Protein AF-A0A4S8LAH5-F1 (afdb_monomer_lite)

Foldseek 3Di:
DDPDPPPPCQPLNVQFPFDDAFVQLQVLLCCQAVVLPVCQQWPWDFPPPDPDDDTDIWIWGARGPRCVVVVDDRIDTHDVVLLVLVQVLQCLQLVHDDDPPPDPPPPDVPPPDPDDDPPPDRRDHRPAGDLQRQEAEDEDAPPPCLSVSLVVVVSVCSSVQFWEWEEDDPFWIWIDHPNGITIGGDDPPRPPLDASSDDQRYEYEEEADPVRQEDPLSVLPYSHHYYYYHYPDPSNCVSVVSSNPPPPDPDDDDD

Secondary structure (DSSP, 8-state):
-PPP------HHHHHS-PBPPPHHHHHHHIIIIIS--HHHHEEEEE-TT-SSS-PPEEEEEEPPTT-GGGT--SEEEE-HHHHHHHHHHHHHHTT-------------TT---SS-----SPPPP-SS--TTS-EEEEE--TTSSHHHHHHHHHHHHHHTT--EEEESSTTEEEEEETTEEEEEE--TT-S--S-----TT-EEEEE-BTTB-S--GGGTT--SEEEEEE-S-GGGTTHHHHHT-------PPP-

Structure (mmCIF, N/CA/C/O backbone):
data_AF-A0A4S8LAH5-F1
#
_entry.id   AF-A0A4S8LAH5-F1
#
loop_
_atom_site.group_PDB
_atom_site.id
_atom_site.type_symbol
_atom_site.label_atom_id
_atom_site.label_alt_id
_atom_site.label_comp_id
_atom_site.label_asym_id
_atom_site.label_entity_id
_atom_site.label_seq_id
_atom_site.pdbx_PDB_ins_code
_atom_site.Cartn_x
_atom_site.Cartn_y
_atom_site.Cartn_z
_atom_site.occupancy
_atom_site.B_iso_or_equiv
_atom_site.auth_seq_id
_atom_site.auth_comp_id
_atom_site.auth_asym_id
_atom_site.auth_atom_id
_atom_site.pdbx_PDB_model_num
ATOM 1 N N . MET A 1 1 ? -27.864 18.897 10.639 1.00 32.03 1 MET A N 1
ATOM 2 C CA . MET A 1 1 ? -27.927 17.766 11.587 1.00 32.03 1 MET A CA 1
ATOM 3 C C . MET A 1 1 ? -26.789 16.831 11.232 1.00 32.03 1 MET A C 1
ATOM 5 O O . MET A 1 1 ? -26.867 16.177 10.203 1.00 32.03 1 MET A O 1
ATOM 9 N N . HIS A 1 2 ? -25.701 16.864 12.001 1.00 24.75 2 HIS A N 1
ATOM 10 C CA . HIS A 1 2 ? -24.604 15.915 11.827 1.00 24.75 2 HIS A CA 1
ATOM 11 C C . HIS A 1 2 ? -25.095 14.534 12.274 1.00 24.75 2 HIS A C 1
ATOM 13 O O . HIS A 1 2 ? -25.612 14.438 13.392 1.00 24.75 2 HIS A O 1
ATOM 19 N N . PRO A 1 3 ? -24.993 13.485 11.443 1.00 31.41 3 PRO A N 1
ATOM 20 C CA . PRO A 1 3 ? -25.215 12.139 11.937 1.00 31.41 3 PRO A CA 1
ATOM 21 C C . PRO A 1 3 ? -24.199 11.870 13.053 1.00 31.41 3 PRO A C 1
ATOM 23 O O . PRO A 1 3 ? -23.009 12.152 12.911 1.00 31.41 3 PRO A O 1
ATOM 26 N N . SER A 1 4 ? -24.707 11.390 14.189 1.00 32.78 4 SER A N 1
ATOM 27 C CA . SER A 1 4 ? -23.904 10.884 15.302 1.00 32.78 4 SER A CA 1
ATOM 28 C C . SER A 1 4 ? -22.865 9.898 14.757 1.00 32.78 4 SER A C 1
ATOM 30 O O . SER A 1 4 ? -23.251 9.048 13.947 1.00 32.78 4 SER A O 1
ATOM 32 N N . PRO A 1 5 ? -21.580 9.979 15.155 1.00 36.44 5 PRO A N 1
ATOM 33 C CA . PRO A 1 5 ? -20.580 9.027 14.717 1.00 36.44 5 PRO A CA 1
ATOM 34 C C . PRO A 1 5 ? -20.918 7.701 15.389 1.00 36.44 5 PRO A C 1
ATOM 36 O O . PRO A 1 5 ? -20.521 7.426 16.521 1.00 36.44 5 PRO A O 1
ATOM 39 N N . ALA A 1 6 ? -21.692 6.866 14.701 1.00 38.03 6 ALA A N 1
ATOM 40 C CA . ALA A 1 6 ? -21.618 5.440 14.918 1.00 38.03 6 ALA A CA 1
ATOM 41 C C . ALA A 1 6 ? -20.167 5.084 14.601 1.00 38.03 6 ALA A C 1
ATOM 43 O O . ALA A 1 6 ? -19.792 4.976 13.439 1.00 38.03 6 ALA A O 1
ATOM 44 N N . VAL A 1 7 ? -19.334 5.059 15.645 1.00 45.44 7 VAL A N 1
ATOM 45 C CA . VAL A 1 7 ? -17.928 4.690 15.570 1.00 45.44 7 VAL A CA 1
ATOM 46 C C . VAL A 1 7 ? -17.923 3.283 15.005 1.00 45.44 7 VAL A C 1
ATOM 48 O O . VAL A 1 7 ? -18.167 2.313 15.728 1.00 45.44 7 VAL A O 1
ATOM 51 N N . TYR A 1 8 ? -17.709 3.182 13.699 1.00 42.94 8 TYR A N 1
ATOM 52 C CA . TYR A 1 8 ? -17.277 1.949 13.090 1.00 42.94 8 TYR A CA 1
ATOM 53 C C . TYR A 1 8 ? -15.989 1.618 13.846 1.00 42.94 8 TYR A C 1
ATOM 55 O O . TYR A 1 8 ? -15.026 2.372 13.856 1.00 42.94 8 TYR A O 1
ATOM 63 N N . ARG A 1 9 ? -16.068 0.631 14.740 1.00 62.91 9 ARG A N 1
ATOM 64 C CA . ARG A 1 9 ? -14.894 0.126 15.444 1.00 62.91 9 ARG A CA 1
ATOM 65 C C . ARG A 1 9 ? -14.472 -1.061 14.631 1.00 62.91 9 ARG A C 1
ATOM 67 O O . ARG A 1 9 ? -14.965 -2.163 14.907 1.00 62.91 9 ARG A O 1
ATOM 74 N N . HIS A 1 10 ? -13.646 -0.807 13.625 1.00 65.81 10 HIS A N 1
ATOM 75 C CA . HIS A 1 10 ? -12.935 -1.838 12.901 1.00 65.81 10 HIS A CA 1
ATOM 76 C C . HIS A 1 10 ? -12.488 -2.950 13.871 1.00 65.81 10 HIS A C 1
ATOM 78 O O . HIS A 1 10 ? -11.926 -2.620 14.921 1.00 65.81 10 HIS A O 1
ATOM 84 N N . PRO A 1 11 ? -12.738 -4.242 13.587 1.00 67.38 11 PRO A N 1
ATOM 85 C CA . PRO A 1 11 ? -12.388 -5.335 14.495 1.00 67.38 11 PRO A CA 1
ATOM 86 C C . PRO A 1 11 ? -10.940 -5.265 15.009 1.00 67.38 11 PRO A C 1
ATOM 88 O O . PRO A 1 11 ? -10.740 -5.356 16.218 1.00 67.38 11 PRO A O 1
ATOM 91 N N . LEU A 1 12 ? -9.969 -4.954 14.134 1.00 70.06 12 LEU A N 1
ATOM 92 C CA . LEU A 1 12 ? -8.571 -4.679 14.523 1.00 70.06 12 LEU A CA 1
ATOM 93 C C . LEU A 1 12 ? -8.411 -3.599 15.598 1.00 70.06 12 LEU A C 1
ATOM 95 O O . LEU A 1 12 ? -7.636 -3.773 16.530 1.00 70.06 12 LEU A O 1
ATOM 99 N N . LEU A 1 13 ? -9.144 -2.489 15.502 1.00 72.00 13 LEU A N 1
ATOM 100 C CA . LEU A 1 13 ? -9.032 -1.366 16.442 1.00 72.00 13 LEU A CA 1
ATOM 101 C C . LEU A 1 13 ? -9.736 -1.643 17.780 1.00 72.00 13 LEU A C 1
ATOM 103 O O . LEU A 1 13 ? -9.660 -0.840 18.708 1.0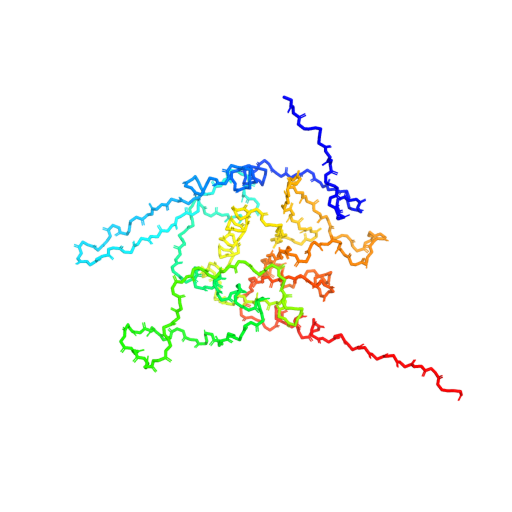0 72.00 13 LEU A O 1
ATOM 107 N N . ARG A 1 14 ? -10.456 -2.767 17.891 1.00 70.00 14 ARG A N 1
ATOM 108 C CA . ARG A 1 14 ? -10.977 -3.262 19.174 1.00 70.00 14 ARG A CA 1
ATOM 109 C C . ARG A 1 14 ? -9.942 -4.089 19.919 1.00 70.00 14 ARG A C 1
ATOM 111 O O . ARG A 1 14 ? -10.000 -4.136 21.145 1.00 70.00 14 ARG A O 1
ATOM 118 N N . THR A 1 15 ? -9.066 -4.766 19.184 1.00 65.06 15 THR A N 1
ATOM 119 C CA . THR A 1 15 ? -8.112 -5.735 19.725 1.00 65.06 15 THR A CA 1
ATOM 120 C C . THR A 1 15 ? -6.737 -5.123 19.927 1.00 65.06 15 THR A C 1
ATOM 122 O O . THR A 1 15 ? -6.104 -5.403 20.938 1.00 65.06 15 THR A O 1
ATOM 125 N N . VAL A 1 16 ? -6.304 -4.241 19.025 1.00 66.75 16 VAL A N 1
ATOM 126 C CA . VAL A 1 16 ? -4.993 -3.596 19.099 1.00 66.75 16 VAL A CA 1
ATOM 127 C C . VAL A 1 16 ? -5.145 -2.135 19.495 1.00 66.75 16 VAL A C 1
ATOM 129 O O . VAL A 1 16 ? -6.020 -1.430 18.990 1.00 66.75 16 VAL A O 1
ATOM 132 N N . LYS A 1 17 ? -4.288 -1.668 20.410 1.00 69.62 17 LYS A N 1
ATOM 133 C CA . LYS A 1 17 ? -4.179 -0.243 20.740 1.00 69.62 17 LYS A CA 1
ATOM 134 C C . LYS A 1 17 ? -3.305 0.432 19.682 1.00 69.62 17 LYS A C 1
ATOM 136 O O . LYS A 1 17 ? -2.105 0.173 19.670 1.00 69.62 17 LYS A O 1
ATOM 141 N N . PRO A 1 18 ? -3.869 1.279 18.810 1.00 69.31 18 PRO A N 1
ATOM 142 C CA . PRO A 1 18 ? -3.078 1.924 17.780 1.00 69.31 18 PRO A CA 1
ATOM 143 C C . PRO A 1 18 ? -2.178 3.012 18.373 1.00 69.31 18 PRO A C 1
ATOM 145 O O . PRO A 1 18 ? -2.571 3.724 19.302 1.00 69.31 18 PRO A O 1
ATOM 148 N N . GLU A 1 19 ? -0.988 3.170 17.803 1.00 77.06 19 GLU A N 1
ATOM 149 C CA . GLU A 1 19 ? -0.095 4.287 18.116 1.00 77.06 19 GLU A CA 1
ATOM 150 C C . GLU A 1 19 ? -0.421 5.526 17.272 1.00 77.06 19 GLU A C 1
ATOM 152 O O . GLU A 1 19 ? -1.026 5.441 16.198 1.00 77.06 19 GLU A O 1
ATOM 157 N N . THR A 1 20 ? 0.019 6.695 17.746 1.00 74.94 20 THR A N 1
ATOM 158 C CA . THR A 1 20 ? -0.064 7.946 16.986 1.00 74.94 20 THR A CA 1
ATOM 159 C C . THR A 1 20 ? 0.825 7.881 15.752 1.00 74.94 20 THR A C 1
ATOM 161 O O . THR A 1 20 ? 2.012 7.566 15.847 1.00 74.94 20 THR A O 1
ATOM 164 N N . VAL A 1 21 ? 0.264 8.230 14.600 1.00 82.44 21 VAL A N 1
ATOM 165 C CA . VAL A 1 21 ? 0.988 8.258 13.328 1.00 82.44 21 VAL A CA 1
ATOM 166 C C . VAL A 1 21 ? 1.676 9.602 13.099 1.00 82.44 21 VAL A C 1
ATOM 168 O O . VAL A 1 21 ? 1.371 10.597 13.761 1.00 82.44 21 VAL A O 1
ATOM 171 N N . THR A 1 22 ? 2.616 9.645 12.154 1.00 83.38 22 THR A N 1
ATOM 172 C CA . THR A 1 22 ? 3.267 10.904 11.779 1.00 83.38 22 THR A CA 1
ATOM 173 C C . THR A 1 22 ? 2.271 11.839 11.076 1.00 83.38 22 THR A C 1
ATOM 175 O O . THR A 1 22 ? 1.340 11.367 10.412 1.00 83.38 22 THR A O 1
ATOM 178 N N . PRO A 1 23 ? 2.471 13.169 11.147 1.00 83.94 23 PRO A N 1
ATOM 179 C CA . PRO A 1 23 ? 1.619 14.127 10.443 1.00 83.94 23 PRO A CA 1
ATOM 180 C C . PRO A 1 23 ? 1.495 13.880 8.932 1.00 83.94 23 PRO A C 1
ATOM 182 O O . PRO A 1 23 ? 0.454 14.184 8.360 1.00 83.94 23 PRO A O 1
ATOM 185 N N . GLY A 1 24 ? 2.506 13.300 8.276 1.00 83.88 24 GLY A N 1
ATOM 186 C CA . GLY A 1 24 ? 2.427 13.024 6.835 1.00 83.88 24 GLY A CA 1
ATOM 187 C C . GLY A 1 24 ? 1.573 11.841 6.463 1.00 83.88 24 GLY A C 1
ATOM 188 O O . GLY A 1 24 ? 0.855 11.911 5.473 1.00 83.88 24 GLY A O 1
ATOM 189 N N . LEU A 1 25 ? 1.583 10.782 7.271 1.00 86.69 25 LEU A N 1
ATOM 190 C CA . LEU A 1 25 ? 0.680 9.651 7.057 1.00 86.69 25 LEU A CA 1
ATOM 191 C C . LEU A 1 25 ? -0.781 10.089 7.245 1.00 86.69 25 LEU A C 1
ATOM 193 O O . LEU A 1 25 ? -1.654 9.656 6.491 1.00 86.69 25 LEU A O 1
ATOM 197 N N . GLN A 1 26 ? -1.028 11.004 8.193 1.00 88.56 26 GLN A N 1
ATOM 198 C CA . GLN A 1 26 ? -2.329 11.653 8.370 1.00 88.56 26 GLN A CA 1
ATOM 199 C C . GLN A 1 26 ? -2.685 12.555 7.182 1.00 88.56 26 GLN A C 1
ATOM 201 O O . GLN A 1 26 ? -3.787 12.464 6.654 1.00 88.56 26 GLN A O 1
ATOM 206 N N . ARG A 1 27 ? -1.749 13.376 6.698 1.00 87.69 27 ARG A N 1
ATOM 207 C CA . ARG A 1 27 ? -1.974 14.230 5.523 1.00 87.69 27 ARG A CA 1
ATOM 208 C C . ARG A 1 27 ? -2.273 13.418 4.263 1.00 87.69 27 ARG A C 1
ATOM 210 O O . ARG A 1 27 ? -3.143 13.804 3.488 1.00 87.69 27 ARG A O 1
ATOM 217 N N . LEU A 1 28 ? -1.574 12.301 4.059 1.00 88.75 28 LEU A N 1
ATOM 218 C CA . LEU A 1 28 ? -1.852 11.373 2.965 1.00 88.75 28 LEU A CA 1
ATOM 219 C C . LEU A 1 28 ? -3.270 10.805 3.081 1.00 88.75 28 LEU A C 1
ATOM 221 O O . LEU A 1 28 ? -3.986 10.752 2.086 1.00 88.75 28 LEU A O 1
ATOM 225 N N . TYR A 1 29 ? -3.690 10.422 4.288 1.00 91.44 29 TYR A N 1
ATOM 226 C CA . TYR A 1 29 ? -5.057 9.974 4.534 1.00 91.44 29 TYR A CA 1
ATOM 227 C C . TYR A 1 29 ? -6.092 11.055 4.197 1.00 91.44 29 TYR A C 1
ATOM 229 O O . TYR A 1 29 ? -7.060 10.776 3.491 1.00 91.44 29 TYR A O 1
ATOM 237 N N . ASP A 1 30 ? -5.877 12.288 4.651 1.00 90.25 30 ASP A N 1
ATOM 238 C CA . ASP A 1 30 ? -6.806 13.388 4.401 1.00 90.25 30 ASP A CA 1
ATOM 239 C C . ASP A 1 30 ? -6.936 13.661 2.891 1.00 90.25 30 ASP A C 1
ATOM 241 O O . ASP A 1 30 ? -8.044 13.701 2.362 1.00 90.25 30 ASP A O 1
ATOM 245 N N . LEU A 1 31 ? -5.815 13.737 2.166 1.00 90.06 31 LEU A N 1
ATOM 246 C CA . LEU A 1 31 ? -5.813 13.996 0.722 1.00 90.06 31 LEU A CA 1
ATOM 247 C C . LEU A 1 31 ? -6.376 12.828 -0.102 1.00 90.06 31 LEU A C 1
ATOM 249 O O . LEU A 1 31 ? -7.188 13.038 -1.004 1.00 90.06 31 LEU A O 1
ATOM 253 N N . ALA A 1 32 ? -5.931 11.600 0.174 1.00 91.81 32 ALA A N 1
ATOM 254 C CA . ALA A 1 32 ? -6.257 10.443 -0.654 1.00 91.81 32 ALA A CA 1
ATOM 255 C C . ALA A 1 32 ? -7.601 9.822 -0.278 1.00 91.81 32 ALA A C 1
ATOM 257 O O . ALA A 1 32 ? -8.399 9.516 -1.155 1.00 91.81 32 ALA A O 1
ATOM 258 N N . TRP A 1 33 ? -7.884 9.662 1.014 1.00 92.62 33 TRP A N 1
ATOM 259 C CA . TRP A 1 33 ? -9.090 8.972 1.466 1.00 92.62 33 TRP A CA 1
ATOM 260 C C . TRP A 1 33 ? -10.276 9.915 1.658 1.00 92.62 33 TRP A C 1
ATOM 262 O O . TRP A 1 33 ? -11.377 9.622 1.182 1.00 92.62 33 TRP A O 1
ATOM 272 N N . LYS A 1 34 ? -10.085 11.015 2.404 1.00 91.62 34 LYS A N 1
ATOM 273 C CA . LYS A 1 34 ? -11.185 11.932 2.753 1.00 91.62 34 LYS A CA 1
ATOM 274 C C . LYS A 1 34 ? -11.549 12.834 1.581 1.00 91.62 34 LYS A C 1
ATOM 276 O O . LYS A 1 34 ? -12.711 12.849 1.180 1.00 91.62 34 LYS A O 1
ATOM 281 N N . ASP A 1 35 ? -10.565 13.526 1.019 1.00 92.19 35 ASP A N 1
ATOM 282 C CA . ASP A 1 35 ? -10.780 14.485 -0.066 1.00 92.19 35 ASP A CA 1
ATOM 283 C C . ASP A 1 35 ? -10.865 13.798 -1.435 1.00 92.19 35 ASP A C 1
ATOM 285 O O . ASP A 1 35 ? -11.500 14.323 -2.352 1.00 92.19 35 ASP A O 1
ATOM 289 N N . ARG A 1 36 ? -10.249 12.613 -1.571 1.00 92.06 36 ARG A N 1
ATOM 290 C CA . ARG A 1 36 ? -10.097 11.879 -2.840 1.00 92.06 36 ARG A CA 1
ATOM 291 C C . ARG A 1 36 ? -9.500 12.751 -3.947 1.00 92.06 36 ARG A C 1
ATOM 293 O O . ARG A 1 36 ? -9.867 12.644 -5.119 1.00 92.06 36 ARG A O 1
ATOM 300 N N . ASP A 1 37 ? -8.574 13.629 -3.569 1.00 88.19 37 ASP A N 1
ATOM 301 C CA . ASP A 1 37 ? -8.002 14.642 -4.450 1.00 88.19 37 ASP A CA 1
ATOM 302 C C . ASP A 1 37 ? -6.838 14.057 -5.256 1.00 88.19 37 ASP A C 1
ATOM 304 O O . ASP A 1 37 ? -5.656 14.233 -4.939 1.00 88.19 37 ASP A O 1
ATOM 308 N N . ARG A 1 38 ? -7.191 13.319 -6.315 1.00 90.06 38 ARG A N 1
ATOM 309 C CA . ARG A 1 38 ? -6.213 12.704 -7.217 1.00 90.06 38 ARG A CA 1
ATOM 310 C C . ARG A 1 38 ? -5.264 13.741 -7.817 1.00 90.06 38 ARG A C 1
ATOM 312 O O . ARG A 1 38 ? -4.083 13.454 -7.911 1.00 90.06 38 ARG A O 1
ATOM 319 N N . GLU A 1 39 ? -5.740 14.926 -8.187 1.00 86.75 39 GLU A N 1
ATOM 320 C CA . GLU A 1 39 ? -4.928 15.952 -8.867 1.00 86.75 39 GLU A CA 1
ATOM 321 C C . GLU A 1 39 ? -3.891 16.601 -7.936 1.00 86.75 39 GLU A C 1
ATOM 323 O O . GLU A 1 39 ? -2.835 17.057 -8.378 1.00 86.75 39 GLU A O 1
ATOM 328 N N . ARG A 1 40 ? -4.157 16.635 -6.624 1.00 85.31 40 ARG A N 1
ATOM 329 C CA . ARG A 1 40 ? -3.145 17.029 -5.631 1.00 85.31 40 ARG A CA 1
ATOM 330 C C . ARG A 1 40 ? -2.129 15.939 -5.338 1.00 85.31 40 ARG A C 1
ATOM 332 O O . ARG A 1 40 ? -1.038 16.260 -4.877 1.00 85.31 40 ARG A O 1
ATOM 339 N N . LEU A 1 41 ? -2.484 14.679 -5.556 1.00 85.88 41 LEU A N 1
ATOM 340 C CA . LEU A 1 41 ? -1.596 13.544 -5.313 1.00 85.88 41 LEU A CA 1
ATOM 341 C C . LEU A 1 41 ? -0.770 13.199 -6.548 1.00 85.88 41 LEU A C 1
ATOM 343 O O . LEU A 1 41 ? 0.400 12.865 -6.401 1.00 85.88 41 LEU A O 1
ATOM 347 N N . PHE A 1 42 ? -1.353 13.336 -7.737 1.00 86.81 42 PHE A N 1
ATOM 348 C CA . PHE A 1 42 ? -0.758 13.033 -9.028 1.00 86.81 42 PHE A CA 1
ATOM 349 C C . PHE A 1 42 ? -0.722 14.274 -9.912 1.00 86.81 42 PHE A C 1
ATOM 351 O O . PHE A 1 42 ? -1.762 14.838 -10.244 1.00 86.81 42 PHE A O 1
ATOM 358 N N . GLN A 1 43 ? 0.469 14.661 -10.364 1.00 84.00 43 GLN A N 1
ATOM 359 C CA . GLN A 1 43 ? 0.622 15.702 -11.378 1.00 84.00 43 GLN A CA 1
ATOM 360 C C . GLN A 1 43 ? 0.917 15.090 -12.736 1.00 84.00 43 GLN A C 1
ATOM 362 O O . GLN A 1 43 ? 1.771 14.221 -12.871 1.00 84.00 43 GLN A O 1
ATOM 367 N N . ARG A 1 44 ? 0.240 15.577 -13.771 1.00 81.62 44 ARG A N 1
ATOM 368 C CA . ARG A 1 44 ? 0.576 15.225 -15.151 1.00 81.62 44 ARG A CA 1
ATOM 369 C C . ARG A 1 44 ? 1.882 15.906 -15.545 1.00 81.62 44 ARG A C 1
ATOM 371 O O . ARG A 1 44 ? 1.962 17.133 -15.538 1.00 81.62 44 ARG A O 1
ATOM 378 N N . GLU A 1 45 ? 2.869 15.117 -15.944 1.00 76.38 45 GLU A N 1
ATOM 379 C CA . GLU A 1 45 ? 4.144 15.605 -16.459 1.00 76.38 45 GLU A CA 1
ATOM 380 C C . GLU A 1 45 ? 4.269 15.273 -17.950 1.00 76.38 45 GLU A C 1
ATOM 382 O O . GLU A 1 45 ? 4.074 14.134 -18.384 1.00 76.38 45 GLU A O 1
ATOM 387 N N . ALA A 1 46 ? 4.566 16.299 -18.750 1.00 70.19 46 ALA A N 1
ATOM 388 C CA . ALA A 1 46 ? 4.887 16.137 -20.160 1.00 70.19 46 ALA A CA 1
ATOM 389 C C . ALA A 1 46 ? 6.375 15.805 -20.301 1.00 70.19 46 ALA A C 1
ATOM 391 O O . ALA A 1 46 ? 7.230 16.521 -19.773 1.00 70.19 46 ALA A O 1
ATOM 392 N N . ALA A 1 47 ? 6.698 14.753 -21.053 1.00 64.31 47 ALA A N 1
ATOM 393 C CA . ALA A 1 47 ? 8.069 14.517 -21.476 1.00 64.31 47 ALA A CA 1
ATOM 394 C C . ALA A 1 47 ? 8.464 15.583 -22.512 1.00 64.31 47 ALA A C 1
ATOM 396 O O . ALA A 1 47 ? 8.185 15.447 -23.698 1.00 64.31 47 ALA A O 1
ATOM 397 N N . ASN A 1 48 ? 9.117 16.659 -22.067 1.00 59.19 48 ASN A N 1
ATOM 398 C CA . ASN A 1 48 ? 9.525 17.797 -22.908 1.00 59.19 48 ASN A CA 1
ATOM 399 C C . ASN A 1 48 ? 10.531 17.459 -24.032 1.00 59.19 48 ASN A C 1
ATOM 401 O O . ASN A 1 48 ? 10.963 18.361 -24.745 1.00 59.19 48 ASN A O 1
ATOM 405 N N . ASN A 1 49 ? 10.923 16.193 -24.199 1.00 55.78 49 ASN A N 1
ATOM 406 C CA . ASN A 1 49 ? 12.049 15.808 -25.045 1.00 55.78 49 ASN A CA 1
ATOM 407 C C . ASN A 1 49 ? 11.668 15.255 -26.424 1.00 55.78 49 ASN A C 1
ATOM 409 O O . ASN A 1 49 ? 12.579 14.992 -27.201 1.00 55.78 49 ASN A O 1
ATOM 413 N N . ASP A 1 50 ? 10.382 15.113 -26.762 1.00 49.75 50 ASP A N 1
ATOM 414 C CA . ASP A 1 50 ? 9.987 14.637 -28.093 1.00 49.75 50 ASP A CA 1
ATOM 415 C C . ASP A 1 50 ? 8.914 15.533 -28.717 1.00 49.75 50 ASP A C 1
ATOM 417 O O . ASP A 1 50 ? 7.711 15.389 -28.508 1.00 49.75 50 ASP A O 1
ATOM 421 N N . SER A 1 51 ? 9.365 16.503 -29.508 1.00 48.81 51 SER A N 1
ATOM 422 C CA . SER A 1 51 ? 8.513 17.390 -30.305 1.00 48.81 51 SER A CA 1
ATOM 423 C C . SER A 1 51 ? 7.942 16.711 -31.563 1.00 48.81 51 SER A C 1
ATOM 425 O O . SER A 1 51 ? 7.281 17.377 -32.361 1.00 48.81 51 SER A O 1
ATOM 427 N N . GLY A 1 52 ? 8.184 15.406 -31.759 1.00 47.88 52 GLY A N 1
ATOM 428 C CA . GLY A 1 52 ? 7.887 14.696 -33.008 1.00 47.88 52 GLY A CA 1
ATOM 429 C C . GLY A 1 52 ? 6.695 13.735 -33.002 1.00 47.88 52 GLY A C 1
ATOM 430 O O . GLY A 1 52 ? 6.059 13.577 -34.040 1.00 47.88 52 GLY A O 1
ATOM 431 N N . LEU A 1 53 ? 6.353 13.092 -31.885 1.00 47.00 53 LEU A N 1
ATOM 432 C CA . LEU A 1 53 ? 5.337 12.031 -31.830 1.00 47.00 53 LEU A CA 1
ATOM 433 C C . LEU A 1 53 ? 4.671 12.058 -30.452 1.00 47.00 53 LEU A C 1
ATOM 435 O O . LEU A 1 53 ? 5.391 12.010 -29.465 1.00 47.00 53 LEU A O 1
ATOM 439 N N . ASN A 1 54 ? 3.333 12.170 -30.400 1.00 51.78 54 ASN A N 1
ATOM 440 C CA . ASN A 1 54 ? 2.459 12.040 -29.215 1.00 51.78 54 ASN A CA 1
ATOM 441 C C . ASN A 1 54 ? 3.213 11.821 -27.890 1.00 51.78 54 ASN A C 1
ATOM 443 O O . ASN A 1 54 ? 3.407 10.680 -27.474 1.00 51.78 54 ASN A O 1
ATOM 447 N N . GLY A 1 55 ? 3.668 12.915 -27.268 1.00 52.38 55 GLY A N 1
ATOM 448 C CA . GLY A 1 55 ? 4.555 12.851 -26.109 1.00 52.38 55 GLY A CA 1
ATOM 449 C C . GLY A 1 55 ? 3.992 11.953 -25.009 1.00 52.38 55 GLY A C 1
ATOM 450 O O . GLY A 1 55 ? 2.813 12.049 -24.661 1.00 52.38 55 GLY A O 1
ATOM 451 N N . PHE A 1 56 ? 4.834 11.075 -24.465 1.00 55.28 56 PHE A N 1
ATOM 452 C CA . PHE A 1 56 ? 4.464 10.255 -23.319 1.00 55.28 56 PHE A CA 1
ATOM 453 C C . PHE A 1 56 ? 4.045 11.164 -22.160 1.00 55.28 56 PHE A C 1
ATOM 455 O O . PHE A 1 56 ? 4.784 12.066 -21.753 1.00 55.28 56 PHE A O 1
ATOM 462 N N . GLN A 1 57 ? 2.837 10.930 -21.653 1.00 61.03 57 GLN A N 1
ATOM 463 C CA . GLN A 1 57 ? 2.321 11.601 -20.475 1.00 61.03 57 GLN A CA 1
ATOM 464 C C . GLN A 1 57 ? 2.547 10.697 -19.272 1.00 61.03 57 GLN A C 1
ATOM 466 O O . GLN A 1 57 ? 2.014 9.589 -19.210 1.00 61.03 57 GLN A O 1
ATOM 471 N N . TYR A 1 58 ? 3.332 11.189 -18.326 1.00 72.81 58 TYR A N 1
ATOM 472 C CA . TYR A 1 58 ? 3.567 10.514 -17.062 1.00 72.81 58 TYR A CA 1
ATOM 473 C C . TYR A 1 58 ? 2.738 11.181 -15.966 1.00 72.81 58 TYR A C 1
ATOM 475 O O . TYR A 1 58 ? 2.314 12.333 -16.093 1.00 72.81 58 TYR A O 1
ATOM 483 N N . GLU A 1 59 ? 2.499 10.454 -14.884 1.00 79.19 59 GLU A N 1
ATOM 484 C CA . GLU A 1 59 ? 1.956 11.023 -13.651 1.00 79.19 59 GL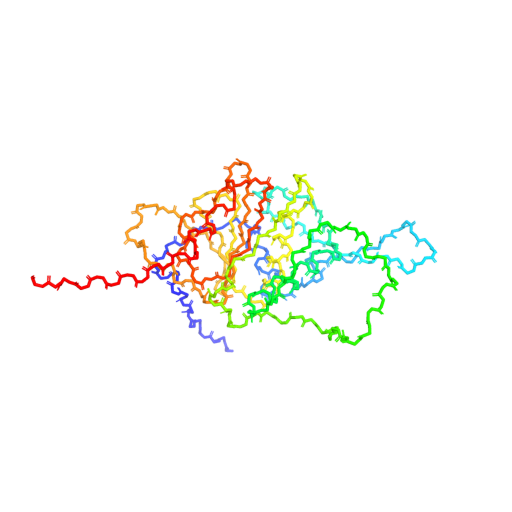U A CA 1
ATOM 485 C C . GLU A 1 59 ? 3.081 11.074 -12.621 1.00 79.19 59 GLU A C 1
ATOM 487 O O . GLU A 1 59 ? 3.935 10.196 -12.625 1.00 79.19 59 GLU A O 1
ATOM 492 N N . SER A 1 60 ? 3.123 12.082 -11.755 1.00 73.69 60 SER A N 1
ATOM 493 C CA . SER A 1 60 ? 4.071 12.121 -10.648 1.00 73.69 60 SER A CA 1
ATOM 494 C C . SER A 1 60 ? 3.363 12.170 -9.306 1.00 73.69 60 SER A C 1
ATOM 496 O O . SER A 1 60 ? 2.491 13.011 -9.103 1.00 73.69 60 SER A O 1
ATOM 498 N N . VAL A 1 61 ? 3.723 11.265 -8.389 1.00 75.50 61 VAL A N 1
ATOM 499 C CA . VAL A 1 61 ? 3.205 11.315 -7.013 1.00 75.50 61 VAL A CA 1
ATOM 500 C C . VAL A 1 61 ? 3.958 12.396 -6.253 1.00 75.50 61 VAL A C 1
ATOM 502 O O . VAL A 1 61 ? 5.191 12.354 -6.179 1.00 75.50 61 VAL A O 1
ATOM 505 N N . ILE A 1 62 ? 3.232 13.367 -5.699 1.00 66.38 62 ILE A N 1
ATOM 506 C CA . ILE A 1 62 ? 3.830 14.409 -4.863 1.00 66.38 62 ILE A CA 1
ATOM 507 C C . ILE A 1 62 ? 4.144 13.817 -3.492 1.00 66.38 62 ILE A C 1
ATOM 509 O O . ILE A 1 62 ? 3.254 13.311 -2.807 1.00 66.38 62 ILE A O 1
ATOM 513 N N . SER A 1 63 ? 5.401 13.930 -3.064 1.00 66.06 63 SER A N 1
ATOM 514 C CA . SER A 1 63 ? 5.775 13.602 -1.689 1.00 66.06 63 SER A CA 1
ATOM 515 C C . SER A 1 63 ? 5.036 14.527 -0.717 1.00 66.06 63 SER A C 1
ATOM 517 O O . SER A 1 63 ? 5.196 15.750 -0.751 1.00 66.06 63 SER A O 1
ATOM 519 N N . THR A 1 64 ? 4.193 13.956 0.141 1.00 61.34 64 THR A N 1
ATOM 520 C CA . THR A 1 64 ? 3.612 14.691 1.265 1.00 61.34 64 THR A CA 1
ATOM 521 C C . THR A 1 64 ? 4.637 14.756 2.395 1.00 61.34 64 THR A C 1
ATOM 523 O O . THR A 1 64 ? 5.176 13.722 2.788 1.00 61.34 64 THR A O 1
ATOM 526 N N . GLU A 1 65 ? 4.882 15.948 2.946 1.00 56.09 65 GLU A N 1
ATOM 527 C CA . GLU A 1 65 ? 5.665 16.124 4.184 1.00 56.09 65 GLU A CA 1
ATOM 528 C C . GLU A 1 65 ? 5.191 15.129 5.253 1.00 56.09 65 GLU A C 1
ATOM 530 O O . GLU A 1 65 ? 3.986 15.007 5.466 1.00 56.09 65 GLU A O 1
ATOM 535 N N . GLY A 1 66 ? 6.112 14.424 5.910 1.00 50.72 66 GLY A N 1
ATOM 536 C CA . GLY A 1 66 ? 5.849 13.359 6.884 1.00 50.72 66 GLY A CA 1
ATOM 537 C C . GLY A 1 66 ? 5.977 11.919 6.340 1.00 50.72 66 GLY A C 1
ATOM 538 O O . GLY A 1 66 ? 5.777 10.972 7.109 1.00 50.72 66 GLY A O 1
ATOM 539 N N . LEU A 1 67 ? 6.315 11.747 5.050 1.00 59.69 67 LEU A N 1
ATOM 540 C CA . LEU A 1 67 ? 6.787 10.484 4.445 1.00 59.69 67 LEU A CA 1
ATOM 541 C C . LEU A 1 67 ? 8.330 10.371 4.460 1.00 59.69 67 LEU A C 1
ATOM 543 O O . LEU A 1 67 ? 8.911 9.539 3.775 1.00 59.69 67 LEU A O 1
ATOM 547 N N . GLU A 1 68 ? 9.042 11.178 5.243 1.00 58.09 68 GLU A N 1
ATOM 548 C CA . GLU A 1 68 ? 10.499 11.070 5.416 1.00 58.09 68 GLU A CA 1
ATOM 549 C C . GLU A 1 68 ? 10.952 9.707 5.967 1.00 58.09 68 GLU A C 1
ATOM 551 O O . GLU A 1 68 ? 12.004 9.241 5.524 1.00 58.09 68 GLU A O 1
ATOM 556 N N . PRO A 1 69 ? 10.181 9.004 6.835 1.00 49.88 69 PRO A N 1
ATOM 557 C CA . PRO A 1 69 ? 10.500 7.624 7.213 1.00 49.88 69 PRO A CA 1
ATOM 558 C C . PRO A 1 69 ? 10.534 6.653 6.023 1.00 49.88 69 PRO A C 1
ATOM 560 O O . PRO A 1 69 ? 11.026 5.540 6.153 1.00 49.88 69 PRO A O 1
ATOM 563 N N . LEU A 1 70 ? 9.984 7.064 4.879 1.00 54.59 70 LEU A N 1
ATOM 564 C CA . LEU A 1 70 ? 9.803 6.264 3.674 1.00 54.59 70 LEU A CA 1
ATOM 565 C C . LEU A 1 70 ? 10.854 6.574 2.592 1.00 54.59 70 LEU A C 1
ATOM 567 O O . LEU A 1 70 ? 10.798 5.996 1.509 1.00 54.59 70 LEU A O 1
ATOM 571 N N . HIS A 1 71 ? 11.815 7.470 2.876 1.00 59.31 71 HIS A N 1
ATOM 572 C CA . HIS A 1 71 ? 12.922 7.856 1.984 1.00 59.31 71 HIS A CA 1
ATOM 573 C C . HIS A 1 71 ? 12.497 8.201 0.544 1.00 59.31 71 HIS A C 1
ATOM 575 O O . HIS A 1 71 ? 13.214 7.926 -0.419 1.00 59.31 71 HIS A O 1
ATOM 581 N N . MET A 1 72 ? 11.328 8.820 0.374 1.00 61.66 72 MET A N 1
ATOM 582 C CA . MET A 1 72 ? 10.842 9.199 -0.949 1.00 61.66 72 MET A CA 1
ATOM 583 C C . MET A 1 72 ? 11.636 10.353 -1.559 1.00 61.66 72 MET A C 1
ATOM 585 O O . MET A 1 72 ? 11.936 11.352 -0.902 1.00 61.66 72 MET A O 1
ATOM 589 N N . GLY A 1 73 ? 11.875 10.260 -2.869 1.00 60.06 73 GLY A N 1
ATOM 590 C CA . GLY A 1 73 ? 12.182 11.436 -3.677 1.00 60.06 73 GLY A CA 1
ATOM 591 C C . GLY A 1 73 ? 11.026 12.440 -3.633 1.00 60.06 73 GLY A C 1
ATOM 592 O O . GLY A 1 73 ? 9.879 12.081 -3.384 1.00 60.06 73 GLY A O 1
ATOM 593 N N . GLN A 1 74 ? 11.305 13.717 -3.898 1.00 65.75 74 GLN A N 1
ATOM 594 C CA . GLN A 1 74 ? 10.272 14.766 -3.892 1.00 65.75 74 GLN A CA 1
ATOM 595 C C . GLN A 1 74 ? 9.143 14.505 -4.905 1.00 65.75 74 GLN A C 1
ATOM 597 O O . GLN A 1 74 ? 8.028 14.997 -4.726 1.00 65.75 74 GLN A O 1
ATOM 602 N N . ARG A 1 75 ? 9.443 13.742 -5.964 1.00 70.81 75 ARG A N 1
ATOM 603 C CA . ARG A 1 75 ? 8.514 13.309 -7.009 1.00 70.81 75 ARG A CA 1
ATOM 604 C C . ARG A 1 75 ? 8.853 11.894 -7.452 1.00 70.81 75 ARG A C 1
ATOM 606 O O . ARG A 1 75 ? 10.029 11.539 -7.536 1.00 70.81 75 ARG A O 1
ATOM 613 N N . VAL A 1 76 ? 7.822 11.124 -7.776 1.00 75.50 76 VAL A N 1
ATOM 614 C CA . VAL A 1 76 ? 7.943 9.753 -8.286 1.00 75.50 76 VAL A CA 1
ATOM 615 C C . VAL A 1 76 ? 7.278 9.681 -9.645 1.00 75.50 76 VAL A C 1
ATOM 617 O O . VAL A 1 76 ? 6.074 9.882 -9.715 1.00 75.50 76 VAL A O 1
ATOM 620 N N . LEU A 1 77 ? 8.036 9.387 -10.701 1.00 83.38 77 LEU A N 1
ATOM 621 C CA . LEU A 1 77 ? 7.485 9.211 -12.042 1.00 83.38 77 LEU A CA 1
ATOM 622 C C . LEU A 1 77 ? 6.728 7.878 -12.127 1.00 83.38 77 LEU A C 1
ATOM 624 O O . LEU A 1 77 ? 7.318 6.812 -11.977 1.00 83.38 77 LEU A O 1
ATOM 628 N N . ILE A 1 78 ? 5.427 7.946 -12.377 1.00 85.31 78 ILE A N 1
ATOM 629 C CA . ILE A 1 78 ? 4.552 6.803 -12.608 1.00 85.31 78 ILE A CA 1
ATOM 630 C C . ILE A 1 78 ? 4.602 6.465 -14.086 1.00 85.31 78 ILE A C 1
ATOM 632 O O . ILE A 1 78 ? 4.130 7.221 -14.943 1.00 85.31 78 ILE A O 1
ATOM 636 N N . THR A 1 79 ? 5.188 5.312 -14.371 1.00 85.06 79 THR A N 1
ATOM 637 C CA . THR A 1 79 ? 5.367 4.813 -15.725 1.00 85.06 79 THR A CA 1
ATOM 638 C C . THR A 1 79 ? 4.201 3.900 -16.133 1.00 85.06 79 THR A C 1
ATOM 640 O O . THR A 1 79 ? 3.441 3.430 -15.276 1.00 85.06 79 THR A O 1
ATOM 643 N N . PRO A 1 80 ? 4.014 3.631 -17.437 1.00 84.50 80 PRO A N 1
ATOM 644 C CA . PRO A 1 80 ? 3.019 2.665 -17.905 1.00 84.50 80 PRO A CA 1
ATOM 645 C C . PRO A 1 80 ? 3.163 1.277 -17.262 1.00 84.50 80 PRO A C 1
ATOM 647 O O . PRO A 1 80 ? 2.160 0.606 -17.028 1.00 84.50 80 PRO A O 1
ATOM 650 N N . GLU A 1 81 ? 4.384 0.872 -16.911 1.00 87.00 81 GLU A N 1
ATOM 651 C CA . GLU A 1 81 ? 4.682 -0.409 -16.265 1.00 87.00 81 GLU A CA 1
ATOM 652 C C . GLU A 1 81 ? 4.054 -0.505 -14.872 1.00 87.00 81 GLU A C 1
ATOM 654 O O . GLU A 1 81 ? 3.571 -1.570 -14.502 1.00 87.00 81 GLU A O 1
ATOM 659 N N . TYR A 1 82 ? 3.976 0.595 -14.113 1.00 89.75 82 TYR A N 1
ATOM 660 C CA . TYR A 1 82 ? 3.295 0.586 -12.811 1.00 89.75 82 TYR A CA 1
ATOM 661 C C . TYR A 1 82 ? 1.792 0.372 -12.983 1.00 89.75 82 TYR A C 1
ATOM 663 O O . TYR A 1 82 ? 1.175 -0.389 -12.242 1.00 89.75 82 TYR A O 1
ATOM 671 N N . LYS A 1 83 ? 1.190 1.006 -13.993 1.00 90.19 83 LYS A N 1
ATOM 672 C CA . LYS A 1 83 ? -0.235 0.824 -14.298 1.00 90.19 83 LYS A CA 1
ATOM 673 C C . LYS A 1 83 ? -0.522 -0.612 -14.748 1.00 90.19 83 LYS A C 1
ATOM 675 O O . LYS A 1 83 ? -1.497 -1.207 -14.292 1.00 90.19 83 LYS A O 1
ATOM 680 N N . ALA A 1 84 ? 0.349 -1.177 -15.586 1.00 89.50 84 ALA A N 1
ATOM 681 C CA . ALA A 1 84 ? 0.264 -2.567 -16.025 1.00 89.50 84 ALA A CA 1
ATOM 682 C C . ALA A 1 84 ? 0.411 -3.544 -14.847 1.00 89.50 84 ALA A C 1
ATOM 684 O O . ALA A 1 84 ? -0.484 -4.352 -14.623 1.00 89.50 84 ALA A O 1
ATOM 685 N N . ALA A 1 85 ? 1.452 -3.396 -14.024 1.00 90.88 85 ALA A N 1
ATOM 686 C CA . ALA A 1 85 ? 1.687 -4.255 -12.864 1.00 90.88 85 ALA A CA 1
ATOM 687 C C . ALA A 1 85 ? 0.554 -4.178 -11.825 1.00 90.88 85 ALA A C 1
ATOM 689 O O . ALA A 1 85 ? 0.197 -5.186 -11.219 1.00 90.88 85 ALA A O 1
ATOM 690 N N . LEU A 1 86 ? -0.061 -3.003 -11.627 1.00 93.31 86 LEU A N 1
ATOM 691 C CA . LEU A 1 86 ? -1.247 -2.881 -10.774 1.00 93.31 86 LEU A CA 1
ATOM 692 C C . LEU A 1 86 ? -2.456 -3.613 -11.378 1.00 93.31 86 LEU A C 1
ATOM 694 O O . LEU A 1 86 ? -3.203 -4.268 -10.650 1.00 93.31 86 LEU A O 1
ATOM 698 N N . SER A 1 87 ? -2.665 -3.502 -12.691 1.00 91.50 87 SER A N 1
ATOM 699 C CA . SER A 1 87 ? -3.722 -4.240 -13.392 1.00 91.50 87 SER A CA 1
ATOM 700 C C . SER A 1 87 ? -3.529 -5.751 -13.253 1.00 91.50 87 SER A C 1
ATOM 702 O O . SER A 1 87 ? -4.487 -6.465 -12.955 1.00 91.50 87 SER A O 1
ATOM 704 N N . ASP A 1 88 ? -2.290 -6.215 -13.398 1.00 91.25 88 ASP A N 1
ATOM 705 C CA . ASP A 1 88 ? -1.903 -7.606 -13.197 1.00 91.25 88 ASP A CA 1
ATOM 706 C C . ASP A 1 88 ? -2.203 -8.036 -11.758 1.00 91.25 88 ASP A C 1
ATOM 708 O O . ASP A 1 88 ? -2.976 -8.965 -11.555 1.00 91.25 88 ASP A O 1
ATOM 712 N N . ALA A 1 89 ? -1.742 -7.298 -10.745 1.00 91.81 89 ALA A N 1
ATOM 713 C CA . ALA A 1 89 ? -2.052 -7.606 -9.347 1.00 91.81 89 ALA A CA 1
ATOM 714 C C . ALA A 1 89 ? -3.570 -7.711 -9.087 1.00 91.81 89 ALA A C 1
ATOM 716 O O . ALA A 1 89 ? -4.038 -8.685 -8.498 1.00 91.81 89 ALA A O 1
ATOM 717 N N . LYS A 1 90 ? -4.379 -6.760 -9.578 1.00 92.69 90 LYS A N 1
ATOM 718 C CA . LYS A 1 90 ? -5.850 -6.824 -9.453 1.00 92.69 90 LYS A CA 1
ATOM 719 C C . LYS A 1 90 ? -6.433 -8.074 -10.121 1.00 92.69 90 LYS A C 1
ATOM 721 O O . LYS A 1 90 ? -7.348 -8.690 -9.568 1.00 92.69 90 LYS A O 1
ATOM 726 N N . HIS A 1 91 ? -5.920 -8.452 -11.292 1.00 90.44 91 HIS A N 1
ATOM 727 C CA . HIS A 1 91 ? -6.350 -9.652 -12.004 1.00 90.44 91 HIS A CA 1
ATOM 728 C C . HIS A 1 91 ? -5.982 -10.932 -11.241 1.00 90.44 91 HIS A C 1
ATOM 730 O O . HIS A 1 91 ? -6.841 -11.801 -11.084 1.00 90.44 91 HIS A O 1
ATOM 736 N N . TRP A 1 92 ? -4.760 -11.006 -10.701 1.00 89.88 92 TRP A N 1
ATOM 737 C CA . TRP A 1 92 ? -4.271 -12.119 -9.881 1.00 89.88 92 TRP A CA 1
ATOM 738 C C . TRP A 1 92 ? -5.203 -12.392 -8.709 1.00 89.88 92 TRP A C 1
ATOM 740 O O . TRP A 1 92 ? -5.772 -13.474 -8.581 1.00 89.88 92 TRP A O 1
ATOM 750 N N . PHE A 1 93 ? -5.427 -11.362 -7.893 1.00 90.62 93 PHE A N 1
ATOM 751 C CA . PHE A 1 93 ? -6.252 -11.455 -6.696 1.00 90.62 93 PHE A CA 1
ATOM 752 C C . PHE A 1 93 ? -7.722 -11.741 -7.025 1.00 90.62 93 PHE A C 1
ATOM 754 O O . PHE A 1 93 ? -8.452 -12.249 -6.182 1.00 90.62 93 PHE A O 1
ATOM 761 N N . SER A 1 94 ? -8.168 -11.476 -8.256 1.00 88.25 94 SER A N 1
ATOM 762 C CA . SER A 1 94 ? -9.503 -11.859 -8.737 1.00 88.25 94 SER A CA 1
ATOM 763 C C . SER A 1 94 ? -9.606 -13.337 -9.159 1.00 88.25 94 SER A C 1
ATOM 765 O O . SER A 1 94 ? -10.659 -13.758 -9.636 1.00 88.25 94 SER A O 1
ATOM 767 N N . GLY A 1 95 ? -8.535 -14.127 -9.017 1.00 84.19 95 GLY A N 1
ATOM 768 C CA . GLY A 1 95 ? -8.459 -15.525 -9.456 1.00 84.19 95 GLY A CA 1
ATOM 769 C C . GLY A 1 95 ? -8.071 -15.701 -10.926 1.00 84.19 95 GLY A C 1
ATOM 770 O O . GLY A 1 95 ? -8.263 -16.779 -11.493 1.00 84.19 95 GLY A O 1
ATOM 771 N N . GLY A 1 96 ? -7.573 -14.640 -11.562 1.00 82.44 96 GLY A N 1
ATOM 772 C CA . GLY A 1 96 ? -7.068 -14.671 -12.926 1.00 82.44 96 GLY A CA 1
ATOM 773 C C . GLY A 1 96 ? -5.666 -15.271 -13.016 1.00 82.44 96 GLY A C 1
ATOM 774 O O . GLY A 1 96 ? -4.843 -15.109 -12.119 1.00 82.44 96 GLY A O 1
ATOM 775 N N . THR A 1 97 ? -5.370 -15.945 -14.125 1.00 74.75 97 THR A N 1
ATOM 776 C CA . THR A 1 97 ? -4.016 -16.423 -14.436 1.00 74.75 97 THR A CA 1
ATOM 777 C C . THR A 1 97 ? -3.196 -15.321 -15.089 1.00 74.75 97 THR A C 1
ATOM 779 O O . THR A 1 97 ? -3.615 -14.768 -16.107 1.00 74.75 97 THR A O 1
ATOM 782 N N . ILE A 1 98 ? -2.006 -15.064 -14.553 1.00 72.50 98 ILE A N 1
ATOM 783 C CA . ILE A 1 98 ? -1.024 -14.137 -15.124 1.00 72.50 98 ILE A CA 1
ATOM 784 C C . ILE A 1 98 ? 0.150 -14.957 -15.633 1.00 72.50 98 ILE A C 1
ATOM 786 O O . ILE A 1 98 ? 0.581 -15.904 -14.977 1.00 72.50 98 ILE A O 1
ATOM 790 N N . LEU A 1 99 ? 0.642 -14.616 -16.819 1.00 66.50 99 LEU A N 1
ATOM 791 C CA . LEU A 1 99 ? 1.874 -15.197 -17.332 1.00 66.50 99 LEU A CA 1
ATOM 792 C C . LEU A 1 99 ? 3.054 -14.428 -16.725 1.00 66.50 99 LEU A C 1
ATOM 794 O O . LEU A 1 99 ? 3.012 -13.198 -16.762 1.00 66.50 99 LEU A O 1
ATOM 798 N N . PRO A 1 100 ? 4.083 -15.109 -16.183 1.00 56.22 100 PRO A N 1
ATOM 799 C CA . PRO A 1 100 ? 5.303 -14.449 -15.739 1.00 56.22 100 PRO A CA 1
ATOM 800 C C . PRO A 1 100 ? 5.851 -13.576 -16.864 1.00 56.22 100 PRO A C 1
ATOM 802 O O . PRO A 1 100 ? 6.037 -14.046 -17.989 1.00 56.22 100 PRO A O 1
ATOM 805 N N . THR A 1 101 ? 6.088 -12.301 -16.573 1.00 54.31 101 THR A N 1
ATOM 806 C CA . THR A 1 101 ? 6.777 -11.389 -17.488 1.00 54.31 101 THR A CA 1
ATOM 807 C C . THR A 1 101 ? 8.282 -11.628 -17.360 1.00 54.31 101 THR A C 1
ATOM 809 O O . THR A 1 101 ? 9.022 -10.742 -16.941 1.00 54.31 101 THR A O 1
ATOM 812 N N . ASP A 1 102 ? 8.727 -12.855 -17.639 1.00 39.09 102 ASP A N 1
ATOM 813 C CA . ASP A 1 102 ? 10.150 -13.161 -17.756 1.00 39.09 102 ASP A CA 1
ATOM 814 C C . ASP A 1 102 ? 10.653 -12.473 -19.028 1.00 39.09 102 ASP A C 1
ATOM 816 O O . ASP A 1 102 ? 10.183 -12.757 -20.127 1.00 39.09 102 ASP A O 1
ATOM 820 N N . ASP A 1 103 ? 11.559 -11.518 -18.835 1.00 37.19 103 ASP A N 1
ATOM 821 C CA . ASP A 1 103 ? 12.216 -10.703 -19.851 1.00 37.19 103 ASP A CA 1
ATOM 822 C C . ASP A 1 103 ? 11.280 -9.858 -20.732 1.00 37.19 103 ASP A C 1
ATOM 824 O O . ASP A 1 103 ? 10.663 -10.294 -21.703 1.00 37.19 103 ASP A O 1
ATOM 828 N N . VAL A 1 104 ? 11.262 -8.553 -20.444 1.00 40.44 104 VAL A N 1
ATOM 829 C CA . VAL A 1 104 ? 10.852 -7.535 -21.414 1.00 40.44 104 VAL A CA 1
ATOM 830 C C . VAL A 1 104 ? 11.900 -7.506 -22.536 1.00 40.44 104 VAL A C 1
ATOM 832 O O . VAL A 1 104 ? 12.712 -6.587 -22.633 1.00 40.44 104 VAL A O 1
ATOM 835 N N . GLU A 1 105 ? 11.869 -8.489 -23.438 1.00 36.53 105 GLU A N 1
ATOM 836 C CA . GLU A 1 105 ? 12.045 -8.135 -24.839 1.00 36.53 105 GLU A CA 1
ATOM 837 C C . GLU A 1 105 ? 10.948 -7.117 -25.132 1.00 36.53 105 GLU A C 1
ATOM 839 O O . GLU A 1 105 ? 9.764 -7.373 -24.895 1.00 36.53 105 GLU A O 1
ATOM 844 N N . MET A 1 106 ? 11.361 -5.914 -25.544 1.00 36.34 106 MET A N 1
ATOM 845 C CA . MET A 1 106 ? 10.467 -4.860 -26.010 1.00 36.34 106 MET A CA 1
ATOM 846 C C . MET A 1 106 ? 9.340 -5.506 -26.812 1.00 36.34 106 MET A C 1
ATOM 848 O O . MET A 1 106 ? 9.576 -5.980 -27.925 1.00 36.34 106 MET A O 1
ATOM 852 N N . ARG A 1 107 ? 8.117 -5.510 -26.261 1.00 37.78 107 ARG A N 1
ATOM 853 C CA . ARG A 1 107 ? 6.910 -5.726 -27.056 1.00 37.78 107 ARG A CA 1
ATOM 854 C C . ARG A 1 107 ? 6.890 -4.598 -28.077 1.00 37.78 107 ARG A C 1
ATOM 856 O O . ARG A 1 107 ? 6.413 -3.498 -27.813 1.00 37.78 107 ARG A O 1
ATOM 863 N N . SER A 1 108 ? 7.513 -4.855 -29.217 1.00 34.56 108 SER A N 1
ATOM 864 C CA . SER A 1 108 ? 7.409 -4.026 -30.397 1.00 34.56 108 SER A CA 1
ATOM 865 C C . SER A 1 108 ? 5.932 -4.004 -30.764 1.00 34.56 108 SER A C 1
ATOM 867 O O . SER A 1 108 ? 5.236 -5.017 -30.689 1.00 34.56 108 SER A O 1
ATOM 869 N N . ALA A 1 109 ? 5.432 -2.814 -31.075 1.00 41.72 109 ALA A N 1
ATOM 870 C CA . ALA A 1 109 ? 4.011 -2.516 -31.213 1.00 41.72 109 ALA A CA 1
ATOM 871 C C . ALA A 1 109 ? 3.305 -3.232 -32.391 1.00 41.72 109 ALA A C 1
ATOM 873 O O . ALA A 1 109 ? 2.196 -2.843 -32.744 1.00 41.72 109 ALA A O 1
ATOM 874 N N . ASP A 1 110 ? 3.907 -4.269 -32.985 1.00 39.91 110 ASP A N 1
ATOM 875 C CA . ASP A 1 110 ? 3.474 -4.859 -34.254 1.00 39.91 110 ASP A CA 1
ATOM 876 C C . ASP A 1 110 ? 3.115 -6.353 -34.227 1.00 39.91 110 ASP A C 1
ATOM 878 O O . ASP A 1 110 ? 2.618 -6.860 -35.233 1.00 39.91 110 ASP A O 1
ATOM 882 N N . GLU A 1 111 ? 3.211 -7.074 -33.105 1.00 39.25 111 GLU A N 1
ATOM 883 C CA . GLU A 1 111 ? 2.632 -8.429 -33.040 1.00 39.25 111 GLU A CA 1
ATOM 884 C C . GLU A 1 111 ? 1.170 -8.408 -32.590 1.00 39.25 111 GLU A C 1
ATOM 886 O O . GLU A 1 111 ? 0.782 -8.729 -31.466 1.00 39.25 111 GLU A O 1
ATOM 891 N N . LYS A 1 112 ? 0.321 -8.024 -33.544 1.00 39.56 112 LYS A N 1
ATOM 892 C CA . LYS A 1 112 ? -1.133 -8.134 -33.458 1.00 39.56 112 LYS A CA 1
ATOM 893 C C . LYS A 1 112 ? -1.543 -9.599 -33.661 1.00 39.56 112 LYS A C 1
ATOM 895 O O . LYS A 1 112 ? -1.899 -10.012 -34.764 1.00 39.56 112 LYS A O 1
ATOM 900 N N . ALA A 1 113 ? -1.507 -10.394 -32.592 1.00 36.16 113 ALA A N 1
ATOM 901 C CA . ALA A 1 113 ? -2.165 -11.699 -32.578 1.00 36.16 113 ALA A CA 1
ATOM 902 C C . ALA A 1 113 ? -3.682 -11.523 -32.838 1.00 36.16 113 ALA A C 1
ATOM 904 O O . ALA A 1 113 ? -4.304 -10.618 -32.268 1.00 36.16 113 ALA A O 1
ATOM 905 N N . PRO A 1 114 ? -4.315 -12.346 -33.694 1.00 39.84 114 PRO A N 1
ATOM 906 C CA . PRO A 1 114 ? -5.722 -12.185 -34.010 1.00 39.84 114 PRO A CA 1
ATOM 907 C C . PRO A 1 114 ? -6.580 -12.826 -32.914 1.00 39.84 114 PRO A C 1
ATOM 909 O O . PRO A 1 114 ? -6.528 -14.032 -32.691 1.00 39.84 114 PRO A O 1
ATOM 912 N N . GLY A 1 115 ? -7.434 -12.022 -32.278 1.00 42.31 115 GLY A N 1
ATOM 913 C CA . GLY A 1 115 ? -8.619 -12.533 -31.588 1.00 42.31 115 GLY A CA 1
ATOM 914 C C . GLY A 1 115 ? -8.509 -12.679 -30.073 1.00 42.31 115 GLY A C 1
ATOM 915 O O . GLY A 1 115 ? -8.663 -13.774 -29.545 1.00 42.31 115 GLY A O 1
ATOM 916 N N . LYS A 1 116 ? -8.329 -11.555 -29.379 1.00 35.34 116 LYS A N 1
ATOM 917 C CA . LYS A 1 116 ? -9.095 -11.151 -28.186 1.00 35.34 116 LYS A CA 1
ATOM 918 C C . LYS A 1 116 ? -8.631 -9.743 -27.841 1.00 35.34 116 LYS A C 1
ATOM 920 O O . LYS A 1 116 ? -7.565 -9.558 -27.268 1.00 35.34 116 LYS A O 1
ATOM 925 N N . GLU A 1 117 ? -9.410 -8.747 -28.248 1.00 36.31 117 GLU A N 1
ATOM 926 C CA . GLU A 1 117 ? -9.293 -7.417 -27.661 1.00 36.31 117 GLU A CA 1
ATOM 927 C C . GLU A 1 117 ? -9.433 -7.592 -26.145 1.00 36.31 117 GLU A C 1
ATOM 929 O O . GLU A 1 117 ? -10.484 -8.016 -25.659 1.00 36.31 117 GLU A O 1
ATOM 934 N N . ALA A 1 118 ? -8.354 -7.345 -25.398 1.00 42.03 118 ALA A N 1
ATOM 935 C CA . ALA A 1 118 ? -8.485 -7.091 -23.976 1.00 42.03 118 ALA A CA 1
ATOM 936 C C . ALA A 1 118 ? -9.428 -5.885 -23.865 1.00 42.03 118 ALA A C 1
ATOM 938 O O . ALA A 1 118 ? -9.173 -4.871 -24.525 1.00 42.03 118 ALA A O 1
ATOM 939 N N . PRO A 1 119 ? -10.544 -5.976 -23.125 1.00 41.75 119 PRO A N 1
ATOM 940 C CA . PRO A 1 119 ? -11.403 -4.823 -22.957 1.00 41.75 119 PRO A CA 1
ATOM 941 C C . PRO A 1 119 ? -10.539 -3.758 -22.287 1.00 41.75 119 PRO A C 1
ATOM 943 O O . PRO A 1 119 ? -10.064 -3.967 -21.177 1.00 41.75 119 PRO A O 1
ATOM 946 N N . GLY A 1 120 ? -10.310 -2.631 -22.963 1.00 47.12 120 GLY A N 1
ATOM 947 C CA . GLY A 1 120 ? -9.562 -1.482 -22.435 1.00 47.12 120 GLY A CA 1
ATOM 948 C C . GLY A 1 120 ? -10.268 -0.774 -21.270 1.00 47.12 120 GLY A C 1
ATOM 949 O O . GLY A 1 120 ? -10.118 0.432 -21.101 1.00 47.12 120 GLY A O 1
ATOM 950 N N . GLY A 1 121 ? -11.095 -1.500 -20.517 1.00 61.66 121 GLY A N 1
ATOM 951 C CA . GLY A 1 121 ? -11.694 -1.058 -19.276 1.00 61.66 121 GLY A CA 1
ATOM 952 C C . GLY A 1 121 ? -10.719 -1.276 -18.129 1.00 61.66 121 GLY A C 1
ATOM 953 O O . GLY A 1 121 ? -10.014 -2.281 -18.069 1.00 61.66 121 GLY A O 1
ATOM 954 N N . GLU A 1 122 ? -10.688 -0.318 -17.215 1.00 76.25 122 GLU A N 1
ATOM 955 C CA . GLU A 1 122 ? -9.938 -0.424 -15.973 1.00 76.25 122 GLU A CA 1
ATOM 956 C C . GLU A 1 122 ? -10.363 -1.685 -15.203 1.00 76.25 122 GLU A C 1
ATOM 958 O O . GLU A 1 122 ? -11.555 -1.908 -14.969 1.00 76.25 122 GLU A O 1
ATOM 963 N N . VAL A 1 123 ? -9.395 -2.522 -14.813 1.00 84.31 123 VAL A N 1
ATOM 964 C CA . VAL A 1 123 ? -9.676 -3.693 -13.977 1.00 84.31 123 VAL A CA 1
ATOM 965 C C . VAL A 1 123 ? -10.152 -3.189 -12.607 1.00 84.31 123 VAL A C 1
ATOM 967 O O . VAL A 1 123 ? -9.426 -2.422 -11.954 1.00 84.31 123 VAL A O 1
ATOM 970 N N . PRO A 1 124 ? -11.362 -3.572 -12.155 1.00 89.56 124 PRO A N 1
ATOM 971 C CA . PRO A 1 124 ? -11.868 -3.151 -10.858 1.00 89.56 124 PRO A CA 1
ATOM 972 C C . PRO A 1 124 ? -11.043 -3.778 -9.732 1.00 89.56 124 PRO A C 1
ATOM 974 O O . PRO A 1 124 ? -10.401 -4.814 -9.901 1.00 89.56 124 PRO A O 1
ATOM 977 N N . TRP A 1 125 ? -11.071 -3.158 -8.555 1.00 91.31 125 TRP A N 1
ATOM 978 C CA . TRP A 1 125 ? -10.500 -3.775 -7.362 1.00 91.31 125 TRP A CA 1
ATOM 979 C C . TRP A 1 125 ? -11.268 -5.061 -7.007 1.00 91.31 125 TRP A C 1
ATOM 981 O O . TRP A 1 125 ? -12.501 -5.065 -7.081 1.00 91.31 125 TRP A O 1
ATOM 991 N N . PRO A 1 126 ? -10.581 -6.146 -6.611 1.00 86.38 126 PRO A N 1
ATOM 992 C CA . PRO A 1 126 ? -11.238 -7.397 -6.249 1.00 86.38 126 PRO A CA 1
ATOM 993 C C . PRO A 1 126 ? -12.042 -7.209 -4.959 1.00 86.38 126 PRO A C 1
ATOM 995 O O . PRO A 1 126 ? -11.476 -7.100 -3.876 1.00 86.38 126 PRO A O 1
ATOM 998 N N . ALA A 1 127 ? -13.372 -7.185 -5.073 1.00 79.31 127 ALA A N 1
ATOM 999 C CA . ALA A 1 127 ? -14.261 -7.096 -3.912 1.00 79.31 127 ALA A CA 1
ATOM 1000 C C . ALA A 1 127 ? -14.232 -8.374 -3.053 1.00 79.31 127 ALA A C 1
ATOM 1002 O O . ALA A 1 127 ? -14.416 -8.308 -1.845 1.00 79.31 127 ALA A O 1
ATOM 1003 N N . ASN A 1 128 ? -13.995 -9.526 -3.689 1.00 79.69 128 ASN A N 1
ATOM 1004 C CA . ASN A 1 128 ? -13.843 -10.827 -3.041 1.00 79.69 128 ASN A CA 1
ATOM 1005 C C . ASN A 1 128 ? -12.604 -11.518 -3.624 1.00 79.69 128 ASN A C 1
ATOM 1007 O O . ASN A 1 128 ? -12.732 -12.202 -4.644 1.00 79.69 128 ASN A O 1
ATOM 1011 N N . PRO A 1 129 ? -11.415 -11.303 -3.041 1.00 81.06 129 PRO A N 1
ATOM 1012 C CA . PRO A 1 129 ? -10.200 -11.944 -3.520 1.00 81.06 129 PRO A CA 1
ATOM 1013 C C . PRO A 1 129 ? -10.279 -13.476 -3.476 1.00 81.06 129 PRO A C 1
ATOM 1015 O O . PRO A 1 129 ? -10.880 -14.044 -2.560 1.00 81.06 129 PRO A O 1
ATOM 1018 N N . ASP A 1 130 ? -9.665 -14.155 -4.449 1.00 77.69 130 ASP A N 1
ATOM 1019 C CA . ASP A 1 130 ? -9.539 -15.614 -4.422 1.00 77.69 130 ASP A CA 1
ATOM 1020 C C . ASP A 1 130 ? -8.549 -16.003 -3.309 1.00 77.69 130 ASP A C 1
ATOM 1022 O O . ASP A 1 130 ? -7.379 -15.624 -3.376 1.00 77.69 130 ASP A O 1
ATOM 1026 N N . PRO A 1 131 ? -8.960 -16.796 -2.302 1.00 74.00 131 PRO A N 1
ATOM 1027 C CA . PRO A 1 131 ? -8.078 -17.185 -1.202 1.00 74.00 131 PRO A CA 1
ATOM 1028 C C . PRO A 1 131 ? -6.844 -17.980 -1.659 1.00 74.00 131 PRO A C 1
ATOM 1030 O O . PRO A 1 131 ? -5.865 -18.076 -0.922 1.00 74.00 131 PRO A O 1
ATOM 1033 N N . ARG A 1 132 ? -6.863 -18.560 -2.866 1.00 75.06 132 ARG A N 1
ATOM 1034 C CA . ARG A 1 132 ? -5.726 -19.293 -3.445 1.00 75.06 132 ARG A CA 1
ATOM 1035 C C . ARG A 1 132 ? -4.699 -18.377 -4.105 1.00 75.06 132 ARG A C 1
ATOM 1037 O O . ARG A 1 132 ? -3.549 -18.775 -4.239 1.00 75.06 132 ARG A O 1
ATOM 1044 N N . HIS A 1 133 ? -5.105 -17.171 -4.486 1.00 75.81 133 HIS A N 1
ATOM 1045 C CA . HIS A 1 133 ? -4.270 -16.176 -5.146 1.00 75.81 133 HIS A CA 1
ATOM 1046 C C . HIS A 1 133 ? -4.176 -14.962 -4.232 1.00 75.81 133 HIS A C 1
ATOM 1048 O O . HIS A 1 133 ? -4.817 -13.953 -4.487 1.00 75.81 133 HIS A O 1
ATOM 1054 N N . HIS A 1 134 ? -3.441 -15.083 -3.128 1.00 81.44 134 HIS A N 1
ATOM 1055 C CA . HIS A 1 134 ? -3.373 -14.038 -2.104 1.00 81.44 134 HIS A CA 1
ATOM 1056 C C . HIS A 1 134 ? -1.990 -13.385 -1.994 1.00 81.44 134 HIS A C 1
ATOM 1058 O O . HIS A 1 134 ? -1.854 -12.435 -1.237 1.00 81.44 134 HIS A O 1
ATOM 1064 N N . ILE A 1 135 ? -0.989 -13.802 -2.782 1.00 87.25 135 ILE A N 1
ATOM 1065 C CA . ILE A 1 135 ? 0.361 -13.208 -2.780 1.00 87.25 135 ILE A CA 1
ATOM 1066 C C . ILE A 1 135 ? 0.775 -12.816 -4.200 1.00 87.25 135 ILE A C 1
ATOM 1068 O O . ILE A 1 135 ? 0.692 -13.639 -5.106 1.00 87.25 135 ILE A O 1
ATOM 1072 N N . PHE A 1 136 ? 1.239 -11.581 -4.386 1.00 89.56 136 PHE A N 1
ATOM 1073 C CA . PHE A 1 136 ? 1.803 -11.055 -5.630 1.00 89.56 136 PHE A CA 1
ATOM 1074 C C . PHE A 1 136 ? 3.183 -10.448 -5.344 1.00 89.56 136 PHE A C 1
ATOM 1076 O O . PHE A 1 136 ? 3.287 -9.470 -4.602 1.00 89.56 136 PHE A O 1
ATOM 1083 N N . ILE A 1 137 ? 4.249 -11.014 -5.915 1.00 88.81 137 ILE A N 1
ATOM 1084 C CA . ILE A 1 137 ? 5.623 -10.551 -5.667 1.00 88.81 137 ILE A CA 1
ATOM 1085 C C . ILE A 1 137 ? 6.131 -9.750 -6.862 1.00 88.81 137 ILE A C 1
ATOM 1087 O O . ILE A 1 137 ? 6.104 -10.205 -8.002 1.00 88.81 137 ILE A O 1
ATOM 1091 N N . VAL A 1 138 ? 6.652 -8.563 -6.576 1.00 88.94 138 VAL A N 1
ATOM 1092 C CA . VAL A 1 138 ? 7.343 -7.694 -7.522 1.00 88.94 138 VAL A CA 1
ATOM 1093 C C . VAL A 1 138 ? 8.839 -7.848 -7.313 1.00 88.94 138 VAL A C 1
ATOM 1095 O O . VAL A 1 138 ? 9.387 -7.412 -6.298 1.00 88.94 138 VAL A O 1
ATOM 1098 N N . ILE A 1 139 ? 9.497 -8.445 -8.300 1.00 86.25 139 ILE A N 1
ATOM 1099 C CA . ILE A 1 139 ? 10.933 -8.716 -8.297 1.00 86.25 139 ILE A CA 1
ATOM 1100 C C . ILE A 1 139 ? 11.620 -7.796 -9.307 1.00 86.25 139 ILE A C 1
ATOM 1102 O O . ILE A 1 139 ? 11.049 -7.407 -10.322 1.00 86.25 139 ILE A O 1
ATOM 1106 N N . GLY A 1 140 ? 12.860 -7.413 -9.024 1.00 81.88 140 GLY A N 1
ATOM 1107 C CA . GLY A 1 140 ? 13.659 -6.603 -9.936 1.00 81.88 140 GLY A CA 1
ATOM 1108 C C . GLY A 1 140 ? 14.932 -6.093 -9.285 1.00 81.88 140 GLY A C 1
ATOM 1109 O O . GLY A 1 140 ? 15.085 -6.129 -8.060 1.00 81.88 140 GLY A O 1
ATOM 1110 N N . THR A 1 141 ? 15.855 -5.579 -10.089 1.00 80.56 141 THR A N 1
ATOM 1111 C CA . THR A 1 141 ? 17.153 -5.092 -9.608 1.00 80.56 141 THR A CA 1
ATOM 1112 C C . THR A 1 141 ? 17.006 -3.973 -8.559 1.00 80.56 141 THR A C 1
ATOM 1114 O O . THR A 1 141 ? 15.993 -3.256 -8.520 1.00 80.56 141 THR A O 1
ATOM 1117 N N . PRO A 1 142 ? 17.973 -3.819 -7.635 1.00 80.56 142 PRO A N 1
ATOM 1118 C CA . PRO A 1 142 ? 18.000 -2.675 -6.727 1.00 80.56 142 PRO A CA 1
ATOM 1119 C C . PRO A 1 142 ? 17.905 -1.352 -7.500 1.00 80.56 142 PRO A C 1
ATOM 1121 O O . PRO A 1 142 ? 18.560 -1.178 -8.523 1.00 80.56 142 PRO A O 1
ATOM 1124 N N . GLY A 1 143 ? 17.067 -0.428 -7.026 1.00 78.50 143 GLY A N 1
ATOM 1125 C CA . GLY A 1 143 ? 16.880 0.884 -7.657 1.00 78.50 143 GLY A CA 1
ATOM 1126 C C . GLY A 1 143 ? 15.867 0.951 -8.810 1.00 78.50 143 GLY A C 1
ATOM 1127 O O . GLY A 1 143 ? 15.547 2.053 -9.233 1.00 78.50 143 GLY A O 1
ATOM 1128 N N . VAL A 1 144 ? 15.284 -0.167 -9.269 1.00 84.25 144 VAL A N 1
ATOM 1129 C CA . VAL A 1 144 ? 14.289 -0.166 -10.373 1.00 84.25 144 VAL A CA 1
ATOM 1130 C C . VAL A 1 144 ? 12.915 0.428 -9.993 1.00 84.25 144 VAL A C 1
ATOM 1132 O O . VAL A 1 144 ? 12.034 0.570 -10.832 1.00 84.25 144 VAL A O 1
ATOM 1135 N N . GLY A 1 145 ? 12.714 0.783 -8.718 1.00 85.00 145 GLY A N 1
ATOM 1136 C CA . GLY A 1 145 ? 11.487 1.435 -8.247 1.00 85.00 145 GLY A CA 1
ATOM 1137 C C . GLY A 1 145 ? 10.402 0.498 -7.700 1.00 85.00 145 GLY A C 1
ATOM 1138 O O . GLY A 1 145 ? 9.234 0.858 -7.689 1.00 85.00 145 GLY A O 1
ATOM 1139 N N . LYS A 1 146 ? 10.743 -0.688 -7.188 1.00 88.94 146 LYS A N 1
ATOM 1140 C CA . LYS A 1 146 ? 9.748 -1.599 -6.580 1.00 88.94 146 LYS A CA 1
ATOM 1141 C C . LYS A 1 146 ? 9.019 -0.979 -5.381 1.00 88.94 146 LYS A C 1
ATOM 1143 O O . LYS A 1 146 ? 7.797 -1.014 -5.318 1.00 88.94 146 LYS A O 1
ATOM 1148 N N . SER A 1 147 ? 9.762 -0.346 -4.471 1.00 86.69 147 SER A N 1
ATOM 1149 C CA . SER A 1 147 ? 9.181 0.395 -3.347 1.00 86.69 147 SER A CA 1
ATOM 1150 C C . SER A 1 147 ? 8.244 1.496 -3.853 1.00 86.69 147 SER A C 1
ATOM 1152 O O . SER A 1 147 ? 7.122 1.623 -3.379 1.00 86.69 147 SER A O 1
ATOM 1154 N N . LEU A 1 148 ? 8.663 2.232 -4.893 1.00 88.00 148 LEU A N 1
ATOM 1155 C CA . LEU A 1 148 ? 7.868 3.266 -5.574 1.00 88.00 148 LEU A CA 1
ATOM 1156 C C . LEU A 1 148 ? 6.559 2.717 -6.154 1.00 88.00 148 LEU A C 1
ATOM 1158 O O . LEU A 1 148 ? 5.521 3.365 -6.029 1.00 88.00 148 LEU A O 1
ATOM 1162 N N . PHE A 1 149 ? 6.581 1.504 -6.703 1.00 90.75 149 PHE A N 1
ATOM 1163 C CA . PHE A 1 149 ? 5.376 0.814 -7.144 1.00 90.75 149 PHE A CA 1
ATOM 1164 C C . PHE A 1 149 ? 4.419 0.486 -5.984 1.00 90.75 149 PHE A C 1
ATOM 1166 O O . PHE A 1 149 ? 3.216 0.709 -6.117 1.00 90.75 149 PHE A O 1
ATOM 1173 N N . LEU A 1 150 ? 4.913 0.047 -4.819 1.00 92.00 150 LEU A N 1
ATOM 1174 C CA . LEU A 1 150 ? 4.044 -0.158 -3.649 1.00 92.00 150 LEU A CA 1
ATOM 1175 C C . LEU A 1 150 ? 3.360 1.140 -3.209 1.00 92.00 150 LEU A C 1
ATOM 1177 O O . LEU A 1 150 ? 2.172 1.134 -2.896 1.00 92.00 150 LEU A O 1
ATOM 1181 N N . TYR A 1 151 ? 4.069 2.268 -3.241 1.00 89.00 151 TYR A N 1
ATOM 1182 C CA . TYR A 1 151 ? 3.461 3.565 -2.938 1.00 89.00 151 TYR A CA 1
ATOM 1183 C C . TYR A 1 151 ? 2.410 3.978 -3.958 1.00 89.00 151 TYR A C 1
ATOM 1185 O O . TYR A 1 151 ? 1.373 4.521 -3.580 1.00 89.00 151 TYR A O 1
ATOM 1193 N N . TYR A 1 152 ? 2.655 3.704 -5.238 1.00 91.94 152 TYR A N 1
ATOM 1194 C CA . TYR A 1 152 ? 1.650 3.909 -6.270 1.00 91.94 152 TYR A CA 1
ATOM 1195 C C . TYR A 1 152 ? 0.366 3.131 -5.944 1.00 91.94 152 TYR A C 1
ATOM 1197 O O . TYR A 1 152 ? -0.713 3.724 -5.917 1.00 91.94 152 TYR A O 1
ATOM 1205 N N . ILE A 1 153 ? 0.482 1.845 -5.582 1.00 94.56 153 ILE A N 1
ATOM 1206 C CA . ILE A 1 153 ? -0.667 1.034 -5.152 1.00 94.56 153 ILE A CA 1
ATOM 1207 C C . ILE A 1 153 ? -1.334 1.631 -3.909 1.00 94.56 153 ILE A C 1
ATOM 1209 O O . ILE A 1 153 ? -2.561 1.723 -3.875 1.00 94.56 153 ILE A O 1
ATOM 1213 N N . LEU A 1 154 ? -0.553 2.046 -2.903 1.00 94.25 154 LEU A N 1
ATOM 1214 C CA . LEU A 1 154 ? -1.078 2.655 -1.681 1.00 94.25 154 LEU A CA 1
ATOM 1215 C C . LEU A 1 154 ? -1.982 3.842 -2.024 1.00 94.25 154 LEU A C 1
ATOM 1217 O O . LEU A 1 154 ? -3.150 3.840 -1.650 1.00 94.25 154 LEU A O 1
ATOM 1221 N N . VAL A 1 155 ? -1.482 4.820 -2.782 1.00 93.12 155 VAL A N 1
ATOM 1222 C CA . VAL A 1 155 ? -2.253 6.024 -3.128 1.00 93.12 155 VAL A CA 1
ATOM 1223 C C . VAL A 1 155 ? -3.518 5.671 -3.917 1.00 93.12 155 VAL A C 1
ATOM 1225 O O . VAL A 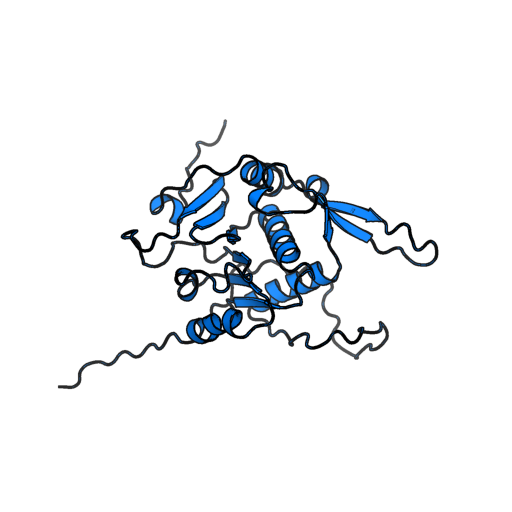1 155 ? -4.598 6.153 -3.576 1.00 93.12 155 VAL A O 1
ATOM 1228 N N . GLU A 1 156 ? -3.417 4.803 -4.928 1.00 94.69 156 GLU A N 1
ATOM 1229 C CA . GLU A 1 156 ? -4.567 4.368 -5.735 1.00 94.69 156 GLU A CA 1
ATOM 1230 C C . GLU A 1 156 ? -5.649 3.675 -4.890 1.00 94.69 156 GLU A C 1
ATOM 1232 O O . GLU A 1 156 ? -6.845 3.911 -5.077 1.00 94.69 156 GLU A O 1
ATOM 1237 N N . ARG A 1 157 ? -5.250 2.849 -3.916 1.00 95.12 157 ARG A N 1
ATOM 1238 C CA . ARG A 1 157 ? -6.193 2.193 -3.000 1.00 95.12 157 ARG A CA 1
ATOM 1239 C C . ARG A 1 157 ? -6.855 3.170 -2.040 1.00 95.12 157 ARG A C 1
ATOM 1241 O O . ARG A 1 157 ? -8.066 3.085 -1.837 1.00 95.12 157 ARG A O 1
ATOM 1248 N N . LEU A 1 158 ? -6.095 4.109 -1.475 1.00 95.00 158 LEU A N 1
ATOM 1249 C CA . LEU A 1 158 ? -6.651 5.132 -0.587 1.00 95.00 158 LEU A CA 1
ATOM 1250 C C . LEU A 1 158 ? -7.650 6.031 -1.332 1.00 95.00 158 LEU A C 1
ATOM 1252 O O . LEU A 1 158 ? -8.718 6.310 -0.794 1.00 95.00 158 LEU A O 1
ATOM 1256 N N . LEU A 1 159 ? -7.360 6.396 -2.587 1.00 94.62 159 LEU A N 1
ATOM 1257 C CA . LEU A 1 159 ? -8.290 7.118 -3.469 1.00 94.62 159 LEU A CA 1
ATOM 1258 C C . LEU A 1 159 ? -9.587 6.343 -3.729 1.00 94.62 159 LEU A C 1
ATOM 1260 O O . LEU A 1 159 ? -10.668 6.933 -3.803 1.00 94.62 159 LEU A O 1
ATOM 1264 N N . ALA A 1 160 ? -9.494 5.017 -3.829 1.00 93.94 160 ALA A N 1
ATOM 1265 C CA . ALA A 1 160 ? -10.654 4.138 -3.929 1.00 93.94 160 ALA A CA 1
ATOM 1266 C C . ALA A 1 160 ? -11.399 3.954 -2.590 1.00 93.94 160 ALA A C 1
ATOM 1268 O O . ALA A 1 160 ? -12.473 3.351 -2.572 1.00 93.94 160 ALA A O 1
ATOM 1269 N N . GLY A 1 161 ? -10.874 4.486 -1.479 1.00 93.62 161 GLY A N 1
ATOM 1270 C CA . GLY A 1 161 ? -11.427 4.307 -0.137 1.00 93.62 161 GLY A CA 1
ATOM 1271 C C . GLY A 1 161 ? -11.320 2.867 0.360 1.00 93.62 161 GLY A C 1
ATOM 1272 O O . GLY A 1 161 ? -12.222 2.401 1.054 1.00 93.62 161 GLY A O 1
ATOM 1273 N N . LEU A 1 162 ? -10.265 2.151 -0.042 1.00 93.38 162 LEU A N 1
ATOM 1274 C CA . LEU A 1 162 ? -10.074 0.739 0.277 1.00 93.38 162 LEU A CA 1
ATOM 1275 C C . LEU A 1 162 ? -9.038 0.537 1.386 1.00 93.38 162 LEU A C 1
ATOM 1277 O O . LEU A 1 162 ? -7.927 1.075 1.285 1.00 93.38 162 LEU A O 1
ATOM 1281 N N . PRO A 1 163 ? -9.348 -0.282 2.410 1.00 92.12 163 PRO A N 1
ATOM 1282 C CA . PRO A 1 163 ? -8.456 -0.482 3.540 1.00 92.12 163 PRO A CA 1
ATOM 1283 C C . PRO A 1 163 ? -7.116 -1.044 3.069 1.00 92.12 163 PRO A C 1
ATOM 1285 O O . PRO A 1 163 ? -7.050 -1.887 2.167 1.00 92.12 163 PRO A O 1
ATOM 1288 N N . THR A 1 164 ? -6.029 -0.524 3.632 1.00 93.38 164 THR A N 1
ATOM 1289 C CA . THR A 1 164 ? -4.677 -0.872 3.182 1.00 93.38 164 THR A CA 1
ATOM 1290 C C . THR A 1 164 ? -3.714 -0.873 4.359 1.00 93.38 164 THR A C 1
ATOM 1292 O O . THR A 1 164 ? -3.660 0.084 5.132 1.00 93.38 164 THR A O 1
ATOM 1295 N N . CYS A 1 165 ? -2.957 -1.957 4.483 1.00 91.12 165 CYS A N 1
ATOM 1296 C CA . CYS A 1 165 ? -1.832 -2.099 5.390 1.00 91.12 165 CYS A CA 1
ATOM 1297 C C . CYS A 1 165 ? -0.539 -1.874 4.604 1.00 91.12 165 CYS A C 1
ATOM 1299 O O . CYS A 1 165 ? -0.387 -2.400 3.503 1.00 91.12 165 CYS A O 1
ATOM 1301 N N . PHE A 1 166 ? 0.405 -1.127 5.164 1.00 90.75 166 PHE A N 1
ATOM 1302 C CA . PHE A 1 166 ? 1.703 -0.889 4.545 1.00 90.75 166 PHE A CA 1
ATOM 1303 C C . PHE A 1 166 ? 2.827 -1.077 5.553 1.00 90.75 166 PHE A C 1
ATOM 1305 O O . PHE A 1 166 ? 2.779 -0.528 6.659 1.00 90.75 166 PHE A O 1
ATOM 1312 N N . GLN A 1 167 ? 3.840 -1.833 5.152 1.00 87.38 167 GLN A N 1
ATOM 1313 C CA . GLN A 1 167 ? 4.990 -2.159 5.972 1.00 87.38 167 GLN A CA 1
ATOM 1314 C C . GLN A 1 167 ? 6.282 -1.896 5.204 1.00 87.38 167 GLN A C 1
ATOM 1316 O O . GLN A 1 167 ? 6.546 -2.507 4.173 1.00 87.38 167 GLN A O 1
ATOM 1321 N N . THR A 1 168 ? 7.094 -0.989 5.738 1.00 81.31 168 THR A N 1
ATOM 1322 C CA . THR A 1 168 ? 8.426 -0.643 5.211 1.00 81.31 168 THR A CA 1
ATOM 1323 C C . THR A 1 168 ? 9.538 -0.831 6.232 1.00 81.31 168 THR A C 1
ATOM 1325 O O . THR A 1 168 ? 10.715 -0.751 5.889 1.00 81.31 168 THR A O 1
ATOM 1328 N N . LEU A 1 169 ? 9.166 -1.073 7.490 1.00 79.31 169 LEU A N 1
ATOM 1329 C CA . LEU A 1 169 ? 10.058 -1.315 8.612 1.00 79.31 169 LEU A CA 1
ATOM 1330 C C . LEU A 1 169 ? 9.535 -2.515 9.418 1.00 79.31 169 LEU A C 1
ATOM 1332 O O . LEU A 1 169 ? 8.322 -2.741 9.457 1.00 79.31 169 LEU A O 1
ATOM 1336 N N . PRO A 1 170 ? 10.425 -3.267 10.083 1.00 78.69 170 PRO A N 1
ATOM 1337 C CA . PRO A 1 170 ? 10.019 -4.367 10.950 1.00 78.69 170 PRO A CA 1
ATOM 1338 C C . PRO A 1 170 ? 9.236 -3.880 12.179 1.00 78.69 170 PRO A C 1
ATOM 1340 O O . PRO A 1 170 ? 9.428 -2.759 12.660 1.00 78.69 170 PRO A O 1
ATOM 1343 N N . GLY A 1 171 ? 8.397 -4.764 12.725 1.00 79.00 171 GLY A N 1
ATOM 1344 C CA . GLY A 1 171 ? 7.778 -4.602 14.046 1.00 79.00 171 GLY A CA 1
ATOM 1345 C C . GLY A 1 171 ? 6.469 -3.809 14.085 1.00 79.00 171 GLY A C 1
ATOM 1346 O O . GLY A 1 171 ? 5.866 -3.696 15.152 1.00 79.00 171 GLY A O 1
ATOM 1347 N N . PHE A 1 172 ? 5.997 -3.262 12.963 1.00 82.62 172 PHE A N 1
ATOM 1348 C CA . PHE A 1 172 ? 4.651 -2.694 12.846 1.00 82.62 172 PHE A CA 1
ATOM 1349 C C . PHE A 1 172 ? 4.208 -2.589 11.383 1.00 82.62 172 PHE A C 1
ATOM 1351 O O . PHE A 1 172 ? 5.033 -2.509 10.476 1.00 82.62 172 PHE A O 1
ATOM 1358 N N . PHE A 1 173 ? 2.901 -2.460 11.162 1.00 86.00 173 PHE A N 1
ATOM 1359 C CA . PHE A 1 173 ? 2.353 -1.956 9.902 1.00 86.00 173 PHE A CA 1
ATOM 1360 C C . PHE A 1 173 ? 1.558 -0.670 10.133 1.00 86.00 173 PHE A C 1
ATOM 1362 O O . PHE A 1 173 ? 1.017 -0.419 11.214 1.00 86.00 173 PHE A O 1
ATOM 1369 N N . THR A 1 174 ? 1.488 0.169 9.104 1.00 88.81 174 THR A N 1
ATOM 1370 C CA . THR A 1 174 ? 0.572 1.313 9.080 1.00 88.81 174 THR A CA 1
ATOM 1371 C C . THR A 1 174 ? -0.716 0.890 8.390 1.00 88.81 174 THR A C 1
ATOM 1373 O O . THR A 1 174 ? -0.672 0.326 7.301 1.00 88.81 174 THR A O 1
ATOM 1376 N N . PHE A 1 175 ? -1.857 1.142 9.018 1.00 89.62 175 PHE A N 1
ATOM 1377 C CA . PHE A 1 175 ? -3.178 0.759 8.538 1.00 89.62 175 PHE A CA 1
ATOM 1378 C C . PHE A 1 175 ? -4.025 1.994 8.256 1.00 89.62 175 PHE A C 1
ATOM 1380 O O . PHE A 1 175 ? -4.230 2.814 9.150 1.00 89.62 175 PHE A O 1
ATOM 1387 N N . TRP A 1 176 ? -4.540 2.105 7.034 1.00 92.31 176 TRP A N 1
ATOM 1388 C CA . TRP A 1 176 ? -5.514 3.119 6.639 1.00 92.31 176 TRP A CA 1
ATOM 1389 C C . TRP A 1 176 ? -6.883 2.483 6.432 1.00 92.31 176 TRP A C 1
ATOM 1391 O O . TRP A 1 176 ? -7.005 1.470 5.739 1.00 92.31 176 TRP A O 1
ATOM 1401 N N . CYS A 1 177 ? -7.911 3.113 6.993 1.00 91.06 177 CYS A N 1
ATOM 1402 C CA . CYS A 1 177 ? -9.305 2.713 6.856 1.00 91.06 177 CYS A CA 1
ATOM 1403 C C . CYS A 1 177 ? -10.252 3.916 7.009 1.00 91.06 177 CYS A C 1
ATOM 1405 O O . CYS A 1 177 ? -9.828 5.060 7.179 1.00 91.06 177 CYS A O 1
ATOM 1407 N N . GLU A 1 178 ? -11.564 3.687 6.957 1.00 90.19 178 GLU A N 1
ATOM 1408 C CA . GLU A 1 178 ? -12.561 4.764 7.025 1.00 90.19 178 GLU A CA 1
ATOM 1409 C C . GLU A 1 178 ? -12.468 5.598 8.317 1.00 90.19 178 GLU A C 1
ATOM 1411 O O . GLU A 1 178 ? -12.760 6.800 8.316 1.00 90.19 178 GLU A O 1
ATOM 1416 N N . GLU A 1 179 ? -12.007 4.977 9.398 1.00 87.25 179 GLU A N 1
ATOM 1417 C CA . GLU A 1 179 ? -11.825 5.572 10.717 1.00 87.25 179 GLU A CA 1
ATOM 1418 C C . GLU A 1 179 ? -10.585 6.464 10.836 1.00 87.25 179 GLU A C 1
ATOM 1420 O O . GLU A 1 179 ? -10.546 7.319 11.723 1.00 87.25 179 GLU A O 1
ATOM 1425 N N . GLY A 1 180 ? -9.577 6.280 9.982 1.00 89.88 180 GLY A N 1
ATOM 1426 C CA . GLY A 1 180 ? -8.325 7.021 10.076 1.00 89.88 180 GLY A CA 1
ATOM 1427 C C . GLY A 1 180 ? -7.114 6.232 9.605 1.00 89.88 180 GLY A C 1
ATOM 1428 O O . GLY A 1 180 ? -7.214 5.276 8.836 1.00 89.88 180 GLY A O 1
ATOM 1429 N N . VAL A 1 181 ? -5.960 6.650 10.113 1.00 89.81 181 VAL A N 1
ATOM 1430 C CA . VAL A 1 181 ? -4.675 5.992 9.909 1.00 89.81 181 VAL A CA 1
ATOM 1431 C C . VAL A 1 181 ? -4.054 5.641 11.260 1.00 89.81 181 VAL A C 1
ATOM 1433 O O . VAL A 1 181 ? -4.090 6.433 12.203 1.00 89.81 181 VAL A O 1
ATOM 1436 N N . PHE A 1 182 ? -3.504 4.436 11.365 1.00 86.75 182 PHE A N 1
ATOM 1437 C CA . PHE A 1 182 ? -3.085 3.842 12.630 1.00 86.75 182 PHE A CA 1
ATOM 1438 C C . PHE A 1 182 ? -1.763 3.098 12.474 1.00 86.75 182 PHE A C 1
ATOM 1440 O O . PHE A 1 182 ? -1.544 2.437 11.462 1.00 86.75 182 PHE A O 1
ATOM 1447 N N . ARG A 1 183 ? -0.898 3.146 13.491 1.00 85.31 183 ARG A N 1
ATOM 1448 C CA . ARG A 1 183 ? 0.244 2.226 13.595 1.00 85.31 183 ARG A CA 1
ATOM 1449 C C . ARG A 1 183 ? -0.153 1.023 14.433 1.00 85.31 183 ARG A C 1
ATOM 1451 O O . ARG A 1 183 ? -0.603 1.197 15.566 1.00 85.31 183 ARG A O 1
ATOM 1458 N N . ILE A 1 184 ? 0.011 -0.169 13.871 1.00 82.69 184 ILE A N 1
ATOM 1459 C CA . ILE A 1 184 ? -0.340 -1.433 14.510 1.00 82.69 184 ILE A CA 1
ATOM 1460 C C . ILE A 1 184 ? 0.953 -2.219 14.774 1.00 82.69 184 ILE A C 1
ATOM 1462 O O . ILE A 1 184 ? 1.599 -2.637 13.810 1.00 82.69 184 ILE A O 1
ATOM 1466 N N . PRO A 1 185 ? 1.368 -2.380 16.044 1.00 79.25 185 PRO A N 1
ATOM 1467 C CA . PRO A 1 185 ? 2.582 -3.110 16.388 1.00 79.25 185 PRO A CA 1
ATOM 1468 C C . PRO A 1 185 ? 2.450 -4.610 16.100 1.00 79.25 185 PRO A C 1
ATOM 1470 O O . PRO A 1 185 ? 1.367 -5.185 16.204 1.00 79.25 185 PRO A O 1
ATOM 1473 N N . LEU A 1 186 ? 3.580 -5.225 15.765 1.00 76.50 186 LEU A N 1
ATOM 1474 C CA . LEU A 1 186 ? 3.772 -6.658 15.564 1.00 76.50 186 LEU A CA 1
ATOM 1475 C C . LEU A 1 186 ? 4.680 -7.173 16.695 1.00 76.50 186 LEU A C 1
ATOM 1477 O O . LEU A 1 186 ? 5.864 -7.411 16.487 1.00 76.50 186 LEU A O 1
ATOM 1481 N N . ASP A 1 187 ? 4.164 -7.230 17.927 1.00 69.25 187 ASP A N 1
ATOM 1482 C CA . ASP A 1 187 ? 4.900 -7.792 19.072 1.00 69.25 187 ASP A CA 1
ATOM 1483 C C . ASP A 1 187 ? 4.531 -9.273 19.248 1.00 69.25 187 ASP A C 1
ATOM 1485 O O . ASP A 1 187 ? 3.361 -9.610 19.435 1.00 69.25 187 ASP A O 1
ATOM 1489 N N . GLU A 1 188 ? 5.532 -10.156 19.242 1.00 56.00 188 GLU A N 1
ATOM 1490 C CA . GLU A 1 188 ? 5.385 -11.595 19.511 1.00 56.00 188 GLU A CA 1
ATOM 1491 C C . GLU A 1 188 ? 4.799 -11.889 20.904 1.00 56.00 188 GLU A C 1
ATOM 1493 O O . GLU A 1 188 ? 4.259 -12.970 21.147 1.00 56.00 188 GLU A O 1
ATOM 1498 N N . LYS A 1 189 ? 4.919 -10.945 21.849 1.00 55.91 189 LYS A N 1
ATOM 1499 C CA . LYS A 1 189 ? 4.433 -11.092 23.229 1.00 55.91 189 LYS A CA 1
ATOM 1500 C C . LYS A 1 189 ? 2.996 -10.631 23.430 1.00 55.91 189 LYS A C 1
ATOM 1502 O O . LYS A 1 189 ? 2.494 -10.761 24.551 1.00 55.91 189 LYS A O 1
ATOM 1507 N N . ASP A 1 190 ? 2.340 -10.089 22.406 1.00 55.28 190 ASP A N 1
ATOM 1508 C CA . ASP A 1 190 ? 0.947 -9.676 22.527 1.00 55.28 190 ASP A CA 1
ATOM 1509 C C . ASP A 1 190 ? 0.057 -10.936 22.636 1.00 55.28 190 ASP A C 1
ATOM 1511 O O . ASP A 1 190 ? 0.056 -11.773 21.730 1.00 55.28 190 ASP A O 1
ATOM 1515 N N . PRO A 1 191 ? -0.704 -11.133 23.734 1.00 47.66 191 PRO A N 1
ATOM 1516 C CA . PRO A 1 191 ? -1.538 -12.320 23.962 1.00 47.66 191 PRO A CA 1
ATOM 1517 C C . PRO A 1 191 ? -2.742 -12.455 23.012 1.00 47.66 191 PRO A C 1
ATOM 1519 O O . PRO A 1 191 ? -3.651 -13.241 23.288 1.00 47.66 191 PRO A O 1
ATOM 1522 N N . TYR A 1 192 ? -2.741 -11.761 21.872 1.00 51.78 192 TYR A N 1
ATOM 1523 C CA . TYR A 1 192 ? -3.703 -11.916 20.781 1.00 51.78 192 TYR A CA 1
ATOM 1524 C C . TYR A 1 192 ? -3.045 -12.485 19.507 1.00 51.78 192 TYR A C 1
ATOM 1526 O O . TYR A 1 192 ? -3.161 -11.872 18.444 1.00 51.78 192 TYR A O 1
ATOM 1534 N N . PRO A 1 193 ? -2.386 -13.661 19.533 1.00 53.66 193 PRO A N 1
ATOM 1535 C CA . PRO A 1 193 ? -1.609 -14.147 18.402 1.00 53.66 193 PRO A CA 1
ATOM 1536 C C . PRO A 1 193 ? -2.466 -14.968 17.424 1.00 53.66 193 PRO A C 1
ATOM 1538 O O . PRO A 1 193 ? -2.030 -15.994 16.927 1.00 53.66 193 PRO A O 1
ATOM 1541 N N . THR A 1 194 ? -3.722 -14.603 17.155 1.00 42.50 194 THR A N 1
ATOM 1542 C CA . THR A 1 194 ? -4.584 -15.455 16.309 1.00 42.50 194 THR A CA 1
ATOM 1543 C C . THR A 1 194 ? -5.527 -14.651 15.427 1.00 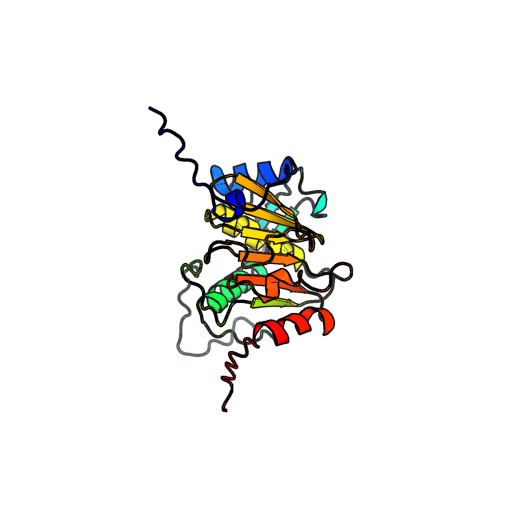42.50 194 THR A C 1
ATOM 1545 O O . THR A 1 194 ? -6.588 -14.213 15.859 1.00 42.50 194 THR A O 1
ATOM 1548 N N . GLY A 1 195 ? -5.149 -14.500 14.156 1.00 53.81 195 GLY A N 1
ATOM 1549 C CA . GLY A 1 195 ? -6.045 -14.031 13.103 1.00 53.81 195 GLY A CA 1
ATOM 1550 C C . GLY A 1 195 ? -6.390 -12.558 13.235 1.00 53.81 195 GLY A C 1
ATOM 1551 O O . GLY A 1 195 ? -7.547 -12.220 13.490 1.00 53.81 195 GLY A O 1
ATOM 1552 N N . LEU A 1 196 ? -5.374 -11.705 13.055 1.00 60.94 196 LEU A N 1
ATOM 1553 C CA . LEU A 1 196 ? -5.507 -10.265 12.842 1.00 60.94 196 LEU A CA 1
ATOM 1554 C C . LEU A 1 196 ? -6.833 -10.020 12.098 1.00 60.94 196 LEU A C 1
ATOM 1556 O O . LEU A 1 196 ? -7.018 -10.533 10.995 1.00 60.94 196 LEU A O 1
ATOM 1560 N N . ALA A 1 197 ? -7.794 -9.344 12.736 1.00 66.50 197 ALA A N 1
ATOM 1561 C CA . ALA A 1 197 ? -9.159 -9.166 12.232 1.00 66.50 197 ALA A CA 1
ATOM 1562 C C . ALA A 1 197 ? -9.224 -8.164 11.064 1.00 66.50 197 ALA A C 1
ATOM 1564 O O . ALA A 1 197 ? -10.008 -7.211 11.063 1.00 66.50 197 ALA A O 1
ATOM 1565 N N . ILE A 1 198 ? -8.315 -8.352 10.116 1.00 70.75 198 ILE A N 1
ATOM 1566 C CA . ILE A 1 198 ? -8.141 -7.589 8.903 1.00 70.75 198 ILE A CA 1
ATOM 1567 C C . ILE A 1 198 ? -9.362 -7.827 8.024 1.00 70.75 198 ILE A C 1
ATOM 1569 O O . ILE A 1 198 ? -9.832 -8.965 7.919 1.00 70.75 198 ILE A O 1
ATOM 1573 N N . PRO A 1 199 ? -9.877 -6.786 7.367 1.00 76.19 199 PRO A N 1
ATOM 1574 C CA . PRO A 1 199 ? -10.908 -6.958 6.367 1.00 76.19 199 PRO A CA 1
ATOM 1575 C C . PRO A 1 199 ? -10.414 -7.843 5.233 1.00 76.19 199 PRO A C 1
ATOM 1577 O O . PRO A 1 199 ? -9.278 -7.714 4.783 1.00 76.19 199 PRO A O 1
ATOM 1580 N N . ALA A 1 200 ? -11.293 -8.697 4.719 1.00 76.12 200 ALA A N 1
ATOM 1581 C CA . ALA A 1 200 ? -10.976 -9.529 3.562 1.00 76.12 200 ALA A CA 1
ATOM 1582 C C . ALA A 1 200 ? -10.626 -8.701 2.307 1.00 76.12 200 ALA A C 1
ATOM 1584 O O . ALA A 1 200 ? -9.932 -9.190 1.421 1.00 76.12 200 ALA A O 1
ATOM 1585 N N . ASP A 1 201 ? -11.093 -7.452 2.232 1.00 82.38 201 ASP A N 1
ATOM 1586 C CA . ASP A 1 201 ? -10.829 -6.512 1.144 1.00 82.38 201 ASP A CA 1
ATOM 1587 C C . ASP A 1 201 ? -9.580 -5.642 1.368 1.00 82.38 201 ASP A C 1
ATOM 1589 O O . ASP A 1 201 ? -9.208 -4.871 0.476 1.00 82.38 201 ASP A O 1
ATOM 1593 N N . ALA A 1 202 ? -8.901 -5.763 2.517 1.00 87.31 202 ALA A N 1
ATOM 1594 C CA . ALA A 1 202 ? -7.663 -5.036 2.758 1.00 87.31 202 ALA A CA 1
ATOM 1595 C C . ALA A 1 202 ? -6.477 -5.689 2.049 1.00 87.31 202 ALA A C 1
ATOM 1597 O O . ALA A 1 202 ? -6.383 -6.911 1.941 1.00 87.31 202 ALA A O 1
ATOM 1598 N N . TRP A 1 203 ? -5.559 -4.858 1.559 1.00 92.56 203 TRP A N 1
ATOM 1599 C CA . TRP A 1 203 ? -4.303 -5.329 0.977 1.00 92.56 203 TRP A CA 1
ATOM 1600 C C . TRP A 1 203 ? -3.137 -4.990 1.894 1.00 92.56 203 TRP A C 1
ATOM 1602 O O . TRP A 1 203 ? -3.091 -3.892 2.448 1.00 92.56 203 TRP A O 1
ATOM 1612 N N . PHE A 1 204 ? -2.185 -5.910 1.998 1.00 91.19 204 PHE A N 1
ATOM 1613 C CA . PHE A 1 204 ? -0.871 -5.683 2.576 1.00 91.19 204 PHE A CA 1
ATOM 1614 C C . PHE A 1 204 ? 0.101 -5.320 1.481 1.00 91.19 204 PHE A C 1
ATOM 1616 O O . PHE A 1 204 ? 0.235 -6.025 0.489 1.00 91.19 204 PHE A O 1
ATOM 1623 N N . LEU A 1 205 ? 0.791 -4.219 1.687 1.00 93.38 205 LEU A N 1
ATOM 1624 C CA . LEU A 1 205 ? 1.867 -3.755 0.844 1.00 93.38 205 LEU A CA 1
ATOM 1625 C C . LEU A 1 205 ? 3.140 -3.886 1.686 1.00 93.38 205 LEU A C 1
ATOM 1627 O O . LEU A 1 205 ? 3.245 -3.258 2.739 1.00 93.38 205 LEU A O 1
ATOM 1631 N N . VAL A 1 206 ? 4.068 -4.746 1.277 1.00 90.25 206 VAL A N 1
ATOM 1632 C CA . VAL A 1 206 ? 5.255 -5.084 2.075 1.00 90.25 206 VAL A CA 1
ATOM 1633 C C . VAL A 1 206 ? 6.509 -4.796 1.271 1.00 90.25 206 VAL A C 1
ATOM 1635 O O . VAL A 1 206 ? 6.739 -5.401 0.226 1.00 90.25 206 VAL A O 1
ATOM 1638 N N . ASP A 1 207 ? 7.322 -3.864 1.753 1.00 88.62 207 ASP A N 1
ATOM 1639 C CA . ASP A 1 207 ? 8.615 -3.547 1.157 1.00 88.62 207 ASP A CA 1
ATOM 1640 C C . ASP A 1 207 ? 9.709 -4.405 1.799 1.00 88.62 207 ASP A C 1
ATOM 1642 O O . ASP A 1 207 ? 10.308 -4.028 2.810 1.00 88.62 207 ASP A O 1
ATOM 1646 N N . SER A 1 208 ? 9.943 -5.585 1.224 1.00 84.75 208 SER A N 1
ATOM 1647 C CA . SER A 1 208 ? 11.041 -6.453 1.625 1.00 84.75 208 SER A CA 1
ATOM 1648 C C . SER A 1 208 ? 12.339 -6.006 0.953 1.00 84.75 208 SER A C 1
ATOM 1650 O O . SER A 1 208 ? 12.480 -5.991 -0.271 1.00 84.75 208 SER A O 1
ATOM 1652 N N . ASN A 1 209 ? 13.332 -5.662 1.763 1.00 75.81 209 ASN A N 1
ATOM 1653 C CA . ASN A 1 209 ? 14.636 -5.180 1.313 1.00 75.81 209 ASN A CA 1
ATOM 1654 C C . ASN A 1 209 ? 15.765 -5.918 2.045 1.00 75.81 209 ASN A C 1
ATOM 1656 O O . ASN A 1 209 ? 15.504 -6.759 2.896 1.00 75.81 209 ASN A O 1
ATOM 1660 N N . ASP A 1 210 ? 17.027 -5.615 1.733 1.00 68.38 210 ASP A N 1
ATOM 1661 C CA . ASP A 1 210 ? 18.181 -6.308 2.335 1.00 68.38 210 ASP A CA 1
ATOM 1662 C C . ASP A 1 210 ? 18.205 -6.244 3.879 1.00 68.38 210 ASP A C 1
ATOM 1664 O O . ASP A 1 210 ? 18.759 -7.130 4.525 1.00 68.38 210 ASP A O 1
ATOM 1668 N N . MET A 1 211 ? 17.608 -5.208 4.480 1.00 66.50 211 MET A N 1
ATOM 1669 C CA . MET A 1 211 ? 17.502 -5.050 5.938 1.00 66.50 211 MET A CA 1
ATOM 1670 C C . MET A 1 211 ? 16.248 -5.714 6.521 1.00 66.50 211 MET A C 1
ATOM 1672 O O . MET A 1 211 ? 16.167 -5.907 7.733 1.00 66.50 211 MET A O 1
ATOM 1676 N N . TYR A 1 212 ? 15.272 -6.038 5.677 1.00 71.38 212 TYR A N 1
ATOM 1677 C CA . TYR A 1 212 ? 13.995 -6.636 6.046 1.00 71.38 212 TYR A CA 1
ATOM 1678 C C . TYR A 1 212 ? 13.577 -7.653 4.975 1.00 71.38 212 TYR A C 1
ATOM 1680 O O . TYR A 1 212 ? 12.761 -7.345 4.102 1.00 71.38 212 TYR A O 1
ATOM 1688 N N . PRO A 1 213 ? 14.206 -8.840 4.960 1.00 60.25 213 PRO A N 1
ATOM 1689 C CA . PRO A 1 213 ? 14.105 -9.719 3.808 1.00 60.25 213 PRO A CA 1
ATOM 1690 C C . PRO A 1 213 ? 12.775 -10.458 3.711 1.00 60.25 213 PRO A C 1
ATOM 1692 O O . PRO A 1 213 ? 12.314 -10.749 2.608 1.00 60.25 213 PRO A O 1
ATOM 1695 N N . ILE A 1 214 ? 12.138 -10.713 4.851 1.00 66.50 214 ILE A N 1
ATOM 1696 C CA . ILE A 1 214 ? 10.957 -11.561 4.944 1.00 66.50 214 ILE A CA 1
ATOM 1697 C C . ILE A 1 214 ? 9.845 -10.754 5.620 1.00 66.50 214 ILE A C 1
ATOM 1699 O O . ILE A 1 214 ? 10.122 -10.089 6.623 1.00 66.50 214 ILE A O 1
ATOM 1703 N N . PRO A 1 215 ? 8.615 -10.776 5.079 1.00 69.94 215 PRO A N 1
ATOM 1704 C CA . PRO A 1 215 ? 7.449 -10.262 5.784 1.00 69.94 215 PRO A CA 1
ATOM 1705 C C . PRO A 1 215 ? 7.300 -10.951 7.146 1.00 69.94 215 PRO A C 1
ATOM 1707 O O . PRO A 1 215 ? 7.622 -12.128 7.276 1.00 69.94 215 PRO A O 1
ATOM 1710 N N . ASP A 1 216 ? 6.807 -10.241 8.158 1.00 70.25 216 ASP A N 1
ATOM 1711 C CA . ASP A 1 216 ? 6.607 -10.830 9.485 1.00 70.25 216 ASP A CA 1
ATOM 1712 C C . ASP A 1 216 ? 5.741 -12.096 9.391 1.00 70.25 216 ASP A C 1
ATOM 1714 O O . ASP A 1 216 ? 4.753 -12.117 8.652 1.00 70.25 216 ASP A O 1
ATOM 1718 N N . ASP A 1 217 ? 6.083 -13.132 10.168 1.00 67.50 217 ASP A N 1
ATOM 1719 C CA . ASP A 1 217 ? 5.445 -14.461 10.117 1.00 67.5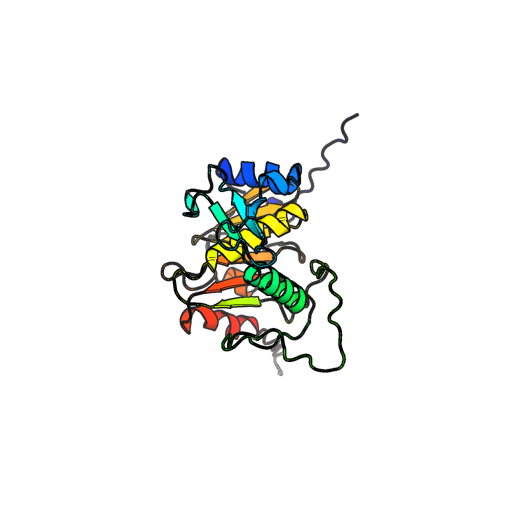0 217 ASP A CA 1
ATOM 1720 C C . ASP A 1 217 ? 3.918 -14.400 10.253 1.00 67.50 217 ASP A C 1
ATOM 1722 O O . ASP A 1 217 ? 3.200 -15.237 9.711 1.00 67.50 217 ASP A O 1
ATOM 1726 N N . ILE A 1 218 ? 3.405 -13.353 10.903 1.00 66.12 218 ILE A N 1
ATOM 1727 C CA . ILE A 1 218 ? 1.973 -13.075 11.011 1.00 66.12 218 ILE A CA 1
ATOM 1728 C C . ILE A 1 218 ? 1.262 -13.010 9.654 1.00 66.12 218 ILE A C 1
ATOM 1730 O O . ILE A 1 218 ? 0.067 -13.281 9.587 1.00 66.12 218 ILE A O 1
ATOM 1734 N N . LEU A 1 219 ? 1.968 -12.655 8.578 1.00 68.44 219 LEU A N 1
ATOM 1735 C CA . LEU A 1 219 ? 1.426 -12.560 7.225 1.00 68.44 219 LEU A CA 1
ATOM 1736 C C . LEU A 1 219 ? 1.290 -13.924 6.541 1.00 68.44 219 LEU A C 1
ATOM 1738 O O . LEU A 1 219 ? 0.532 -14.024 5.580 1.00 68.44 219 LEU A O 1
ATOM 1742 N N . GLN A 1 220 ? 1.940 -14.975 7.053 1.00 66.06 220 GLN A N 1
ATOM 1743 C CA . GLN A 1 220 ? 1.797 -16.340 6.531 1.00 66.06 220 GLN A CA 1
ATOM 1744 C C . GLN A 1 220 ? 0.387 -16.904 6.777 1.00 66.06 220 GLN A C 1
ATOM 1746 O O . GLN A 1 220 ? -0.119 -17.678 5.969 1.00 66.06 220 GLN A O 1
ATOM 1751 N N . ASP A 1 221 ? -0.281 -16.466 7.850 1.00 65.50 221 ASP A N 1
ATOM 1752 C CA . ASP A 1 221 ? -1.623 -16.928 8.235 1.00 65.50 221 ASP A CA 1
ATOM 1753 C C . ASP A 1 221 ? -2.758 -15.999 7.757 1.00 65.50 221 ASP A C 1
ATOM 1755 O O . ASP A 1 221 ? -3.947 -16.235 8.020 1.00 65.50 221 ASP A O 1
ATOM 1759 N N . VAL A 1 222 ? -2.418 -14.909 7.066 1.00 68.94 222 VAL A N 1
ATOM 1760 C CA . VAL A 1 222 ? -3.377 -13.878 6.670 1.00 68.94 222 VAL A CA 1
ATOM 1761 C C . VAL A 1 222 ? -4.062 -14.247 5.355 1.00 68.94 222 VAL A C 1
ATOM 1763 O O . VAL A 1 222 ? -3.448 -14.344 4.301 1.00 68.94 222 VAL A O 1
ATOM 1766 N N . LYS A 1 223 ? -5.395 -14.360 5.391 1.00 73.25 223 LYS A N 1
ATOM 1767 C CA . LYS A 1 223 ? -6.253 -14.567 4.205 1.00 73.25 223 LYS A CA 1
ATOM 1768 C C . LYS A 1 223 ? -6.546 -13.267 3.443 1.00 73.25 223 LYS A C 1
ATOM 1770 O O . LYS A 1 223 ? -7.672 -13.056 2.998 1.00 73.25 223 LYS A O 1
ATOM 1775 N N . ALA A 1 224 ? -5.569 -12.373 3.361 1.00 79.44 224 ALA A N 1
ATOM 1776 C CA . ALA A 1 224 ? -5.687 -11.089 2.677 1.00 79.44 224 ALA A CA 1
ATOM 1777 C C . ALA A 1 224 ? -4.712 -11.030 1.501 1.00 79.44 224 ALA A C 1
ATOM 1779 O O . ALA A 1 224 ? -3.754 -11.794 1.440 1.00 79.44 224 ALA A O 1
ATOM 1780 N N . CYS A 1 225 ? -4.954 -10.111 0.570 1.00 89.44 225 CYS A N 1
ATOM 1781 C CA . CYS A 1 225 ? -4.041 -9.899 -0.549 1.00 89.44 225 CYS A CA 1
ATOM 1782 C C . CYS A 1 225 ? -2.739 -9.275 -0.045 1.00 89.44 225 CYS A C 1
ATOM 1784 O O . CYS A 1 225 ? -2.776 -8.247 0.628 1.00 89.44 225 CYS A O 1
ATOM 1786 N N . VAL A 1 226 ? -1.601 -9.844 -0.416 1.00 90.00 226 VAL A N 1
ATOM 1787 C CA . VAL A 1 226 ? -0.267 -9.352 -0.090 1.00 90.00 226 VAL A CA 1
ATOM 1788 C C . VAL A 1 226 ? 0.459 -9.024 -1.386 1.00 90.00 226 VAL A C 1
ATOM 1790 O O . VAL A 1 226 ? 0.614 -9.880 -2.253 1.00 90.00 226 VAL A O 1
ATOM 1793 N N . VAL A 1 227 ? 0.913 -7.783 -1.522 1.00 92.50 227 VAL A N 1
ATOM 1794 C CA . VAL A 1 227 ? 1.844 -7.352 -2.561 1.00 92.50 227 VAL A CA 1
ATOM 1795 C C . VAL A 1 227 ? 3.193 -7.111 -1.906 1.00 92.50 227 VAL A C 1
ATOM 1797 O O . VAL A 1 227 ? 3.328 -6.217 -1.070 1.00 92.50 227 VAL A O 1
ATOM 1800 N N . GLN A 1 228 ? 4.190 -7.895 -2.293 1.00 91.06 228 GLN A N 1
ATOM 1801 C CA . GLN A 1 228 ? 5.544 -7.784 -1.766 1.00 91.06 228 GLN A CA 1
ATOM 1802 C C . GLN A 1 228 ? 6.462 -7.187 -2.831 1.00 91.06 228 GLN A C 1
ATOM 1804 O O . GLN A 1 228 ? 6.520 -7.689 -3.950 1.00 91.06 228 GLN A O 1
ATOM 1809 N N . ALA A 1 229 ? 7.215 -6.144 -2.495 1.00 89.81 229 ALA A N 1
ATOM 1810 C CA . ALA A 1 229 ? 8.410 -5.784 -3.250 1.00 89.81 229 ALA A CA 1
ATOM 1811 C C . ALA A 1 229 ? 9.593 -6.555 -2.669 1.00 89.81 229 ALA A C 1
ATOM 1813 O O . ALA A 1 229 ? 9.798 -6.506 -1.463 1.00 89.81 229 ALA A O 1
ATOM 1814 N N . ALA A 1 230 ? 10.365 -7.245 -3.506 1.00 85.12 230 ALA A N 1
ATOM 1815 C CA . ALA A 1 230 ? 11.519 -8.025 -3.064 1.00 85.12 230 ALA A CA 1
ATOM 1816 C C . ALA A 1 230 ? 12.697 -7.910 -4.050 1.00 85.12 230 ALA A C 1
ATOM 1818 O O . ALA A 1 230 ? 12.493 -7.760 -5.262 1.00 85.12 230 ALA A O 1
ATOM 1819 N N . PRO A 1 231 ? 13.958 -7.942 -3.587 1.00 77.81 231 PRO A N 1
ATOM 1820 C CA . PRO A 1 231 ? 15.096 -8.194 -4.464 1.00 77.81 231 PRO A CA 1
ATOM 1821 C C . PRO A 1 231 ? 15.048 -9.632 -5.028 1.00 77.81 231 PRO A C 1
ATOM 1823 O O . PRO A 1 231 ? 14.419 -10.508 -4.438 1.00 77.81 231 PRO A O 1
ATOM 1826 N N . PRO A 1 232 ? 15.715 -9.898 -6.168 1.00 72.06 232 PRO A N 1
ATOM 1827 C CA . PRO A 1 232 ? 15.767 -11.217 -6.799 1.00 72.06 232 PRO A CA 1
ATOM 1828 C C . PRO A 1 232 ? 16.728 -12.131 -6.032 1.00 72.06 232 PRO A C 1
ATOM 1830 O O . PRO A 1 232 ? 17.863 -12.349 -6.457 1.00 72.06 232 PRO A O 1
ATOM 1833 N N . ARG A 1 233 ? 16.313 -12.601 -4.858 1.00 68.94 233 ARG A N 1
ATOM 1834 C CA . ARG A 1 233 ? 17.055 -13.578 -4.061 1.00 68.94 233 ARG A CA 1
ATOM 1835 C C . ARG A 1 233 ? 16.088 -14.566 -3.412 1.00 68.94 233 ARG A C 1
ATOM 1837 O O . ARG A 1 233 ? 14.991 -14.184 -3.003 1.00 68.94 233 ARG A O 1
ATOM 1844 N N . ASP A 1 234 ? 16.515 -15.822 -3.334 1.00 61.84 234 ASP A N 1
ATOM 1845 C CA . ASP A 1 234 ? 15.675 -16.959 -2.933 1.00 61.84 234 ASP A CA 1
ATOM 1846 C C . ASP A 1 234 ? 15.106 -16.817 -1.509 1.00 61.84 234 ASP A C 1
ATOM 1848 O O . ASP A 1 234 ? 13.977 -17.222 -1.237 1.00 61.84 234 ASP A O 1
ATOM 1852 N N . ASP A 1 235 ? 15.848 -16.175 -0.605 1.00 60.78 235 ASP A N 1
ATOM 1853 C CA . ASP A 1 235 ? 15.452 -15.928 0.784 1.00 60.78 235 ASP A CA 1
ATOM 1854 C C . ASP A 1 235 ? 14.222 -15.019 0.921 1.00 60.78 235 ASP A C 1
ATOM 1856 O O . ASP A 1 235 ? 13.456 -15.170 1.871 1.00 60.78 235 ASP A O 1
ATOM 1860 N N . HIS A 1 236 ? 13.974 -14.131 -0.044 1.00 55.19 236 HIS A N 1
ATOM 1861 C CA . HIS A 1 236 ? 12.826 -13.219 -0.007 1.00 55.19 236 HIS A CA 1
ATOM 1862 C C . HIS A 1 236 ? 11.522 -13.839 -0.529 1.00 55.19 236 HIS A C 1
ATOM 1864 O O . HIS A 1 236 ? 10.448 -13.269 -0.317 1.00 55.19 236 HIS A O 1
ATOM 1870 N N . ILE A 1 237 ? 11.611 -14.978 -1.221 1.00 63.78 237 ILE A N 1
ATOM 1871 C CA . ILE A 1 237 ? 10.484 -15.647 -1.891 1.00 63.78 237 ILE A CA 1
ATOM 1872 C C . ILE A 1 237 ? 10.069 -16.906 -1.122 1.00 63.78 237 ILE A C 1
ATOM 1874 O O . ILE A 1 237 ? 8.894 -17.267 -1.127 1.00 63.78 237 ILE A O 1
ATOM 1878 N N . TRP A 1 238 ? 10.995 -17.533 -0.391 1.00 62.88 238 TRP A N 1
ATOM 1879 C CA . TRP A 1 238 ? 10.772 -18.802 0.307 1.00 62.88 238 TRP A CA 1
ATOM 1880 C C . TRP A 1 238 ? 9.554 -18.802 1.258 1.00 62.88 238 TRP A C 1
ATOM 1882 O O . TRP A 1 238 ? 8.847 -19.802 1.359 1.00 62.88 238 TRP A O 1
ATOM 1892 N N . TRP A 1 239 ? 9.208 -17.689 1.911 1.00 65.25 239 TRP A N 1
ATOM 1893 C CA . TRP A 1 239 ? 8.040 -17.662 2.811 1.00 65.25 239 TRP A CA 1
ATOM 1894 C C . TRP A 1 239 ? 6.708 -17.980 2.100 1.00 65.25 239 TRP A C 1
ATOM 1896 O O . TRP A 1 239 ? 5.765 -18.459 2.734 1.00 65.25 239 TRP A O 1
ATOM 1906 N N . THR A 1 240 ? 6.641 -17.796 0.778 1.00 61.75 240 THR A N 1
ATOM 1907 C CA . THR A 1 240 ? 5.463 -18.155 -0.024 1.00 61.75 240 THR A CA 1
ATOM 1908 C C . THR A 1 240 ? 5.260 -19.658 -0.182 1.00 61.75 240 THR A C 1
ATOM 1910 O O . THR A 1 240 ? 4.116 -20.107 -0.271 1.00 61.75 240 THR A O 1
ATOM 1913 N N . ASP A 1 241 ? 6.328 -20.458 -0.118 1.00 59.28 241 ASP A N 1
ATOM 1914 C CA . ASP A 1 241 ? 6.230 -21.922 -0.186 1.00 59.28 241 ASP A CA 1
ATOM 1915 C C . ASP A 1 241 ? 5.465 -22.484 1.025 1.00 59.28 241 ASP A C 1
ATOM 1917 O O . ASP A 1 241 ? 4.711 -23.460 0.919 1.00 59.28 241 ASP A O 1
ATOM 1921 N N . ASN A 1 242 ? 5.605 -21.816 2.175 1.00 51.06 242 ASN A N 1
ATOM 1922 C CA . ASN A 1 242 ? 4.909 -22.159 3.414 1.00 51.06 242 ASN A CA 1
ATOM 1923 C C . ASN A 1 242 ? 3.471 -21.606 3.451 1.00 51.06 242 ASN A C 1
ATOM 1925 O O . ASN A 1 242 ? 2.584 -22.242 4.017 1.00 51.06 242 ASN A O 1
ATOM 1929 N N . ALA A 1 243 ? 3.202 -20.474 2.788 1.00 49.62 243 ALA A N 1
ATOM 1930 C CA . ALA A 1 243 ? 1.861 -19.880 2.712 1.00 49.62 243 ALA A CA 1
ATOM 1931 C C . ALA A 1 243 ? 0.850 -20.759 1.938 1.00 49.62 243 ALA A C 1
ATOM 1933 O O . ALA A 1 243 ? -0.356 -20.725 2.193 1.00 49.62 243 ALA A O 1
ATOM 1934 N N . HIS A 1 244 ? 1.327 -21.608 1.020 1.00 42.12 244 HIS A N 1
ATOM 1935 C CA . HIS A 1 244 ? 0.491 -22.571 0.291 1.00 42.12 244 HIS A CA 1
ATOM 1936 C C . HIS A 1 244 ? 0.249 -23.894 1.036 1.00 42.12 244 HIS A C 1
ATOM 1938 O O . HIS A 1 244 ? -0.611 -24.680 0.628 1.00 42.12 244 HIS A O 1
ATOM 1944 N N . THR A 1 245 ? 0.963 -24.166 2.131 1.00 32.06 245 THR A N 1
ATOM 1945 C CA . THR A 1 245 ? 0.911 -25.453 2.835 1.00 32.06 245 THR A CA 1
ATOM 1946 C C . THR A 1 245 ? 0.039 -25.406 4.091 1.00 32.06 245 THR A C 1
ATOM 1948 O O . THR A 1 245 ? 0.446 -25.797 5.181 1.00 32.06 245 THR A O 1
ATOM 1951 N N . THR A 1 246 ? -1.244 -25.051 3.948 1.00 28.33 246 THR A N 1
ATOM 1952 C CA . THR A 1 246 ? -2.245 -25.413 4.969 1.00 28.33 246 THR A CA 1
ATOM 1953 C C . THR A 1 246 ? -2.582 -26.906 4.847 1.00 28.33 246 THR A C 1
ATOM 1955 O O . THR A 1 246 ? -3.590 -27.311 4.264 1.00 28.33 246 THR A O 1
ATOM 1958 N N . PHE A 1 247 ? -1.713 -27.763 5.391 1.00 25.47 247 PHE A N 1
ATOM 1959 C CA . PHE A 1 247 ? -2.000 -29.186 5.572 1.00 25.47 247 PHE A CA 1
ATOM 1960 C C . PHE A 1 247 ? -3.130 -29.334 6.604 1.00 25.47 247 PHE A C 1
ATOM 1962 O O . PHE A 1 247 ? -2.915 -29.305 7.813 1.00 25.47 247 PHE A O 1
ATOM 1969 N N . THR A 1 248 ? -4.364 -29.523 6.137 1.00 29.34 248 THR A N 1
ATOM 1970 C CA . THR A 1 248 ? -5.478 -29.986 6.978 1.00 29.34 248 THR A CA 1
ATOM 1971 C C . THR A 1 248 ? -5.357 -31.495 7.193 1.00 29.34 248 THR A C 1
ATOM 1973 O O . THR A 1 248 ? -6.139 -32.297 6.695 1.00 29.34 248 THR A O 1
ATOM 1976 N N . GLY A 1 249 ? -4.333 -31.902 7.942 1.00 25.14 249 GLY A N 1
ATOM 1977 C CA . GLY A 1 249 ? -4.178 -33.268 8.427 1.00 25.14 249 GLY A CA 1
ATOM 1978 C C . GLY A 1 249 ? -4.867 -33.437 9.775 1.00 25.14 249 GLY A C 1
ATOM 1979 O O . GLY A 1 249 ? -4.218 -33.370 10.812 1.00 25.14 249 GLY A O 1
ATOM 1980 N N . THR A 1 250 ? -6.181 -33.663 9.780 1.00 29.00 250 THR A N 1
ATOM 1981 C CA . THR A 1 250 ? -6.856 -34.210 10.964 1.00 29.00 250 THR A CA 1
ATOM 1982 C C . THR A 1 250 ? -6.491 -35.688 11.085 1.00 29.00 250 THR A C 1
ATOM 1984 O O . THR A 1 250 ? -7.096 -36.547 10.452 1.00 29.00 250 THR A O 1
ATOM 1987 N N . SER A 1 251 ? -5.487 -36.012 11.899 1.00 26.80 251 SER A N 1
ATOM 1988 C CA . SER A 1 251 ? -5.306 -37.377 12.387 1.00 26.80 251 SER A CA 1
ATOM 1989 C C . SER A 1 251 ? -6.178 -37.571 13.627 1.00 26.80 251 SER A C 1
ATOM 1991 O O . SER A 1 251 ? -5.850 -37.156 14.737 1.00 26.80 251 SER A O 1
ATOM 1993 N N . SER A 1 252 ? -7.344 -38.190 13.437 1.00 26.25 252 SER A N 1
ATOM 1994 C CA . SER A 1 252 ? -8.057 -38.819 14.549 1.00 26.25 252 SER A CA 1
ATOM 1995 C C . SER A 1 252 ? -7.236 -40.001 15.082 1.00 26.25 252 SER A C 1
ATOM 1997 O O . SER A 1 252 ? -6.649 -40.735 14.282 1.00 26.25 252 SER A O 1
ATOM 1999 N N . PRO A 1 253 ? -7.206 -40.228 16.405 1.00 30.38 253 PRO A N 1
ATOM 2000 C CA . P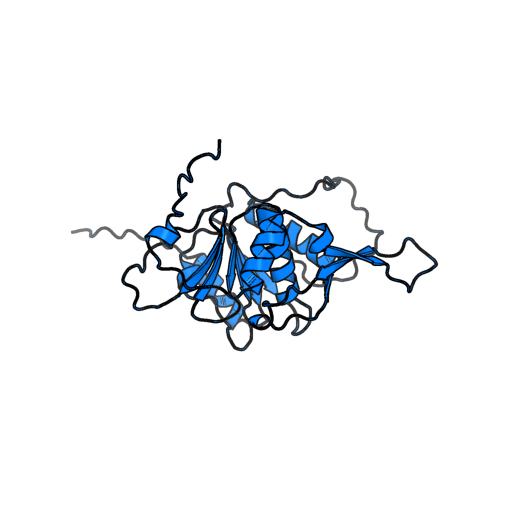RO A 1 253 ? -6.572 -41.406 16.966 1.00 30.38 253 PRO A CA 1
ATOM 2001 C C . PRO A 1 253 ? -7.478 -42.614 16.710 1.00 30.38 253 PRO A C 1
ATOM 2003 O O . PRO A 1 253 ? -8.646 -42.622 17.101 1.00 30.38 253 PRO A O 1
ATOM 2006 N N . VAL A 1 254 ? -6.943 -43.630 16.037 1.00 31.80 254 VAL A N 1
ATOM 2007 C CA . VAL A 1 254 ? -7.544 -44.965 16.018 1.00 31.80 254 VAL A CA 1
ATOM 2008 C C . VAL A 1 254 ? -6.937 -45.744 17.185 1.00 31.80 254 VAL A C 1
ATOM 2010 O O . VAL A 1 254 ? -5.718 -45.765 17.330 1.00 31.80 254 VAL A O 1
ATOM 2013 N N . HIS A 1 255 ? -7.851 -46.277 18.000 1.00 41.47 255 HIS A N 1
ATOM 2014 C CA . HIS A 1 255 ? -7.731 -47.107 19.205 1.00 41.47 255 HIS A CA 1
ATOM 2015 C C . HIS A 1 255 ? -6.416 -47.841 19.485 1.00 41.47 255 HIS A C 1
ATOM 2017 O O . HIS A 1 255 ? -5.920 -48.554 18.586 1.00 41.47 255 HIS A O 1
#

Radius of gyration: 20.11 Å; chains: 1; bounding box: 46×65×58 Å

Sequence (255 aa):
MHPSPAVYRHPLLRTVKPETVTPGLQRLYDLAWKDRDRERLFQREAANNDSGLNGFQYESVISTEGLEPLHMGQRVLITPEYKAALSDAKHWFSGGTILPTDDVEMRSADEKAPGKEAPGGEVPWPANPDPRHHIFIVIGTPGVGKSLFLYYILVERLLAGLPTCFQTLPGFFTFWCEEGVFRIPLDEKDPYPTGLAIPADAWFLVDSNDMYPIPDDILQDVKACVVQAAPPRDDHIWWTDNAHTTFTGTSSPVH

pLDDT: mean 70.86, std 19.58, range [24.75, 95.12]

Organism: Dendrothele bispora (strain CBS 962.96) (NCBI:txid1314807)